Protein AF-A0A7S0YNN3-F1 (afdb_monomer_lite)

pLDDT: mean 79.07, std 18.35, range [36.34, 97.44]

Sequence (259 aa):
SSSRFSVASSWGGGGGGSGWSEAGAAASVFAVELERETCRRRAAAETLRAMEAEEEREKEKDEKTEKKENEEKEEKNNGKERNLKSNNDKNVADEEGEEDIEDLDLSYGTDIDVVQKQLTQQLRSNMSDFIPKLYRLQFDPNTEVQEAMSALWRILVDDPRQALSAHLPSVLADVAKEATASRTWRGRQAAASAISELLIGRRWSEIGSNFEALYVATIRLLDDVKDSVRGAAVGAAKSLRNCALRLVDPYEQRQRDGG

Radius of gyration: 33.76 Å; chains: 1; bounding box: 98×74×89 Å

Secondary structure (DSSP, 8-state):
--------------------SHHHHHHHHHHHHHHHHHHHHHHHHHHHHHHHHHHHHHHHHHHHHHHHHHHHHHHHHHHHHHHHHHHHTT----------------GGGHHHHHHHHHHHHHHHHTHHHHHHHHHHHTT-S-HHHHHHHHHHHHHH-S-HHHHHHHSHHHHHHHHHHHHHH-SSHHHHHHHHHHHHHHTTT--HHHHTTTHHHHHHHHHHHHT-SSHHHHHHHHHHHHHHHHHHHHHH-HHHHHHHTT-

InterPro domains:
  IPR011989 Armadillo-like helical [G3DSA:1.25.10.10] (112-251)
  IPR016024 Armadillo-type fold [SSF48371] (54-243)

Organism: NCBI:txid51329

Structure (mmCIF, N/CA/C/O backbone):
data_AF-A0A7S0YNN3-F1
#
_entry.id   AF-A0A7S0YNN3-F1
#
loop_
_atom_site.group_PDB
_atom_site.id
_atom_site.type_symbol
_atom_site.label_atom_id
_atom_site.label_alt_id
_atom_site.label_comp_id
_atom_site.label_asym_id
_atom_site.label_entity_id
_atom_site.label_seq_id
_atom_site.pdbx_PDB_ins_code
_atom_site.Cartn_x
_atom_site.Cartn_y
_atom_site.Cartn_z
_atom_site.occupancy
_atom_site.B_iso_or_equiv
_atom_site.auth_seq_id
_atom_site.auth_comp_id
_atom_site.auth_asym_id
_atom_site.auth_atom_id
_atom_site.pdbx_PDB_model_num
ATOM 1 N N . SER A 1 1 ? 33.333 42.620 -16.178 1.00 42.25 1 SER A N 1
ATOM 2 C CA . SER A 1 1 ? 34.677 43.217 -16.272 1.00 42.25 1 SER A CA 1
ATOM 3 C C . SER A 1 1 ? 35.565 42.235 -17.014 1.00 42.25 1 SER A C 1
ATOM 5 O O . SER A 1 1 ? 35.850 41.168 -16.486 1.00 42.25 1 SER A O 1
ATOM 7 N N . SER A 1 2 ? 35.843 42.504 -18.290 1.00 42.06 2 SER A N 1
ATOM 8 C CA . SER A 1 2 ? 36.512 41.572 -19.204 1.00 42.06 2 SER A CA 1
ATOM 9 C C . SER A 1 2 ? 38.020 41.562 -18.964 1.00 42.06 2 SER A C 1
ATOM 11 O O . SER A 1 2 ? 38.670 42.584 -19.167 1.00 42.06 2 SER A O 1
ATOM 13 N N . SER A 1 3 ? 38.582 40.414 -18.585 1.00 38.72 3 SER A N 1
ATOM 14 C CA . SER A 1 3 ? 40.032 40.208 -18.572 1.00 38.72 3 SER A CA 1
ATOM 15 C C . SER A 1 3 ? 40.445 39.511 -19.867 1.00 38.72 3 SER A C 1
ATOM 17 O O . SER A 1 3 ? 40.172 38.328 -20.067 1.00 38.72 3 SER A O 1
ATOM 19 N N . ARG A 1 4 ? 41.045 40.277 -20.785 1.00 45.66 4 ARG A N 1
ATOM 20 C CA . ARG A 1 4 ? 41.737 39.756 -21.970 1.00 45.66 4 ARG A CA 1
ATOM 21 C C . ARG A 1 4 ? 43.101 39.243 -21.518 1.00 45.66 4 ARG A C 1
ATOM 23 O O . ARG A 1 4 ? 43.949 40.040 -21.127 1.00 45.66 4 ARG A O 1
ATOM 30 N N . PHE A 1 5 ? 43.317 37.934 -21.592 1.00 36.34 5 PHE A N 1
ATOM 31 C CA . PHE A 1 5 ? 44.641 37.352 -21.402 1.00 36.34 5 PHE A CA 1
ATOM 32 C C . PHE A 1 5 ? 45.441 37.547 -22.696 1.00 36.34 5 PHE A C 1
ATOM 34 O O . PHE A 1 5 ? 45.130 36.960 -23.729 1.00 36.34 5 PHE A O 1
ATOM 41 N N . SER A 1 6 ? 46.420 38.448 -22.649 1.00 47.09 6 SER A N 1
ATOM 42 C CA . SER A 1 6 ? 47.370 38.703 -23.730 1.00 47.09 6 SER A CA 1
ATOM 43 C C . SER A 1 6 ? 48.597 37.829 -23.484 1.00 47.09 6 SER A C 1
ATOM 45 O O . SER A 1 6 ? 49.297 38.032 -22.493 1.00 47.09 6 SER A O 1
ATOM 47 N N . VAL A 1 7 ? 48.848 36.842 -24.346 1.00 42.22 7 VAL A N 1
ATOM 48 C CA . VAL A 1 7 ? 50.108 36.085 -24.348 1.00 42.22 7 VAL A CA 1
ATOM 49 C C . VAL A 1 7 ? 50.900 36.500 -25.575 1.00 42.22 7 VAL A C 1
ATOM 51 O O . VAL A 1 7 ? 50.502 36.272 -26.714 1.00 42.22 7 VAL A O 1
ATOM 54 N N . ALA A 1 8 ? 52.017 37.163 -25.295 1.00 40.34 8 ALA A N 1
ATOM 55 C CA . ALA A 1 8 ? 53.002 37.603 -26.259 1.00 40.34 8 ALA A CA 1
ATOM 56 C C . ALA A 1 8 ? 53.636 36.403 -26.977 1.00 40.34 8 ALA A C 1
ATOM 58 O O . ALA A 1 8 ? 54.160 35.489 -26.342 1.00 40.34 8 ALA A O 1
ATOM 59 N N . SER A 1 9 ? 53.618 36.436 -28.308 1.00 39.69 9 SER A N 1
ATOM 60 C CA . SER A 1 9 ? 54.375 35.524 -29.161 1.00 39.69 9 SER A CA 1
ATOM 61 C C . SER A 1 9 ? 55.729 36.152 -29.474 1.00 39.69 9 SER A C 1
ATOM 63 O O . SER A 1 9 ? 55.841 37.077 -30.273 1.00 39.69 9 SER A O 1
ATOM 65 N N . SER A 1 10 ? 56.766 35.640 -28.833 1.00 48.91 10 SER A N 1
ATOM 66 C CA . SER A 1 10 ? 58.150 35.793 -29.256 1.00 48.91 10 SER A CA 1
ATOM 67 C C . SER A 1 10 ? 58.772 34.432 -29.040 1.00 48.91 10 SER A C 1
ATOM 69 O O . SER A 1 10 ? 58.731 33.955 -27.913 1.00 48.91 10 SER A O 1
ATOM 71 N N . TRP A 1 11 ? 59.273 33.800 -30.100 1.00 39.47 11 TRP A N 1
ATOM 72 C CA . TRP A 1 11 ? 60.505 33.016 -30.070 1.00 39.47 11 TRP A CA 1
ATOM 73 C C . TRP A 1 11 ? 61.025 32.827 -31.492 1.00 39.47 11 TRP A C 1
ATOM 75 O O . TRP A 1 11 ? 60.268 32.680 -32.450 1.00 39.47 11 TRP A O 1
ATOM 85 N N . GLY A 1 12 ? 62.345 32.963 -31.587 1.00 38.09 12 GLY A N 1
ATOM 86 C CA . GLY A 1 12 ? 63.118 33.081 -32.809 1.00 38.09 12 GLY A CA 1
ATOM 87 C C . GLY A 1 12 ? 63.079 31.838 -33.685 1.00 38.09 12 GLY A C 1
ATOM 88 O O . GLY A 1 12 ? 62.898 30.714 -33.221 1.00 38.09 12 GLY A O 1
ATOM 89 N N . GLY A 1 13 ? 63.310 32.074 -34.973 1.00 44.81 13 GLY A N 1
ATOM 90 C CA . GLY A 1 13 ? 63.644 31.024 -35.917 1.00 44.81 13 GLY A CA 1
ATOM 91 C C . GLY A 1 13 ? 64.979 30.357 -35.582 1.00 44.81 13 GLY A C 1
ATOM 92 O O . GLY A 1 13 ? 65.936 30.999 -35.152 1.00 44.81 13 GLY A O 1
ATOM 93 N N . GLY A 1 14 ? 65.029 29.055 -35.834 1.00 38.66 14 GLY A N 1
ATOM 94 C CA . GLY A 1 14 ? 66.219 28.216 -35.795 1.00 38.66 14 GLY A 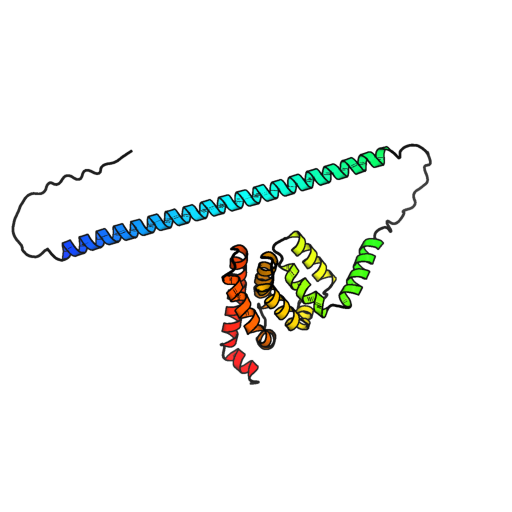CA 1
ATOM 95 C C . GLY A 1 14 ? 65.834 26.850 -36.347 1.00 38.66 14 GLY A C 1
ATOM 96 O O . GLY A 1 14 ? 64.899 26.233 -35.853 1.00 38.66 14 GLY A O 1
ATOM 97 N N . GLY A 1 15 ? 66.458 26.456 -37.455 1.00 43.72 15 GLY A N 1
ATOM 98 C CA . GLY A 1 15 ? 65.996 25.363 -38.304 1.00 43.72 15 GLY A CA 1
ATOM 99 C C . GLY A 1 15 ? 66.349 23.951 -37.836 1.00 43.72 15 GLY A C 1
ATOM 100 O O . GLY A 1 15 ? 67.096 23.748 -36.885 1.00 43.72 15 GLY A O 1
ATOM 101 N N . GLY A 1 16 ? 65.860 22.988 -38.625 1.00 42.16 16 GLY A N 1
ATOM 102 C CA . GLY A 1 16 ? 66.336 21.606 -38.665 1.00 42.16 16 GLY A CA 1
ATOM 103 C C . GLY A 1 16 ? 65.464 20.608 -37.902 1.00 42.16 16 GLY A C 1
ATOM 104 O O . GLY A 1 16 ? 65.321 20.701 -36.691 1.00 42.16 16 GLY A O 1
ATOM 105 N N . GLY A 1 17 ? 64.947 19.601 -38.614 1.00 38.38 17 GLY A N 1
ATOM 106 C CA . GLY A 1 17 ? 64.444 18.366 -38.002 1.00 38.38 17 GLY A CA 1
ATOM 107 C C . GLY A 1 17 ? 62.979 18.053 -38.288 1.00 38.38 17 GLY A C 1
ATOM 108 O O . GLY A 1 17 ? 62.097 18.289 -37.470 1.00 38.38 17 GLY A O 1
ATOM 109 N N . SER A 1 18 ? 62.729 17.442 -39.443 1.00 50.66 18 SER A N 1
ATOM 110 C CA . SER A 1 18 ? 61.530 16.657 -39.732 1.00 50.66 18 SER A CA 1
ATOM 111 C C . SER A 1 18 ? 61.390 15.510 -38.719 1.00 50.66 18 SER A C 1
ATOM 113 O O . SER A 1 18 ? 62.073 14.496 -38.844 1.00 50.66 18 SER A O 1
ATOM 115 N N . GLY A 1 19 ? 60.542 15.677 -37.702 1.00 49.19 19 GLY A N 1
ATOM 116 C CA . GLY A 1 19 ? 60.277 14.618 -36.717 1.00 49.19 19 GLY A CA 1
ATOM 117 C C . GLY A 1 19 ? 59.221 14.917 -35.647 1.00 49.19 19 GLY A C 1
ATOM 118 O O . GLY A 1 19 ? 59.129 14.168 -34.684 1.00 49.19 19 GLY A O 1
ATOM 119 N N . TRP A 1 20 ? 58.444 15.998 -35.771 1.00 47.06 20 TRP A N 1
ATOM 120 C CA . TRP A 1 20 ? 57.444 16.400 -34.773 1.00 47.06 20 TRP A CA 1
ATOM 121 C C . TRP A 1 20 ? 56.194 16.948 -35.471 1.00 47.06 20 TRP A C 1
ATOM 123 O O . TRP A 1 20 ? 56.016 18.158 -35.569 1.00 47.06 20 TRP A O 1
ATOM 133 N N . SER A 1 21 ? 55.328 16.085 -36.003 1.00 56.47 21 SER A N 1
ATOM 134 C CA . SER A 1 21 ? 54.046 16.535 -36.579 1.00 56.47 21 SER A CA 1
ATOM 135 C C . SER A 1 21 ? 52.825 15.721 -36.145 1.00 56.47 21 SER A C 1
ATOM 137 O O . SER A 1 21 ? 51.726 16.263 -36.166 1.00 56.47 21 SER A O 1
ATOM 139 N N . GLU A 1 22 ? 52.981 14.491 -35.647 1.00 52.41 22 GLU A N 1
ATOM 140 C CA . GLU A 1 22 ? 51.837 13.714 -35.132 1.00 52.41 22 GLU A CA 1
ATOM 141 C C . GLU A 1 22 ? 51.563 13.957 -33.640 1.00 52.41 22 GLU A C 1
ATOM 143 O O . GLU A 1 22 ? 50.409 14.116 -33.243 1.00 52.41 22 GLU A O 1
ATOM 148 N N . ALA A 1 23 ? 52.602 14.088 -32.807 1.00 53.34 23 ALA A N 1
ATOM 149 C CA . ALA A 1 23 ? 52.431 14.291 -31.363 1.00 53.34 23 ALA A CA 1
ATOM 150 C C . ALA A 1 23 ? 51.812 15.661 -31.011 1.00 53.34 23 ALA A C 1
ATOM 152 O O . ALA A 1 23 ? 50.991 15.758 -30.099 1.00 53.34 23 ALA A O 1
ATOM 153 N N . GLY A 1 24 ? 52.154 16.718 -31.759 1.00 55.12 24 GLY A N 1
ATOM 154 C CA . GLY A 1 24 ? 51.586 18.060 -31.565 1.00 55.12 24 GLY A CA 1
ATOM 155 C C . GLY A 1 24 ? 50.121 18.169 -32.005 1.00 55.12 24 GLY A C 1
ATOM 156 O O . GLY A 1 24 ? 49.336 18.866 -31.364 1.00 55.12 24 GLY A O 1
ATOM 157 N N . ALA A 1 25 ? 49.733 17.437 -33.054 1.00 55.94 25 ALA A N 1
ATOM 158 C CA . ALA A 1 25 ? 48.349 17.369 -33.519 1.00 55.94 25 ALA A CA 1
ATOM 159 C C . ALA A 1 25 ? 47.466 16.534 -32.574 1.00 55.94 25 ALA A C 1
ATOM 161 O O . ALA A 1 25 ? 46.336 16.916 -32.282 1.00 55.94 25 ALA A O 1
ATOM 162 N N . ALA A 1 26 ? 47.987 15.432 -32.026 1.00 57.19 26 ALA A N 1
ATOM 163 C CA . ALA A 1 26 ? 47.272 14.643 -31.022 1.00 57.19 26 ALA A CA 1
ATOM 164 C C . ALA A 1 26 ? 47.056 15.427 -29.711 1.00 57.19 26 ALA A C 1
ATOM 166 O O . ALA A 1 26 ? 45.974 15.370 -29.124 1.00 57.19 26 ALA A O 1
ATOM 167 N N . ALA A 1 27 ? 48.050 16.212 -29.279 1.00 58.97 27 ALA A N 1
ATOM 168 C CA . ALA A 1 27 ? 47.943 17.056 -28.091 1.00 58.97 27 ALA A CA 1
ATOM 169 C C . ALA A 1 27 ? 46.908 18.188 -28.250 1.00 58.97 27 ALA A C 1
ATOM 171 O O . ALA A 1 27 ? 46.192 18.493 -27.296 1.00 58.97 27 ALA A O 1
ATOM 172 N N . SER A 1 28 ? 46.780 18.782 -29.444 1.00 63.81 28 SER A N 1
ATOM 173 C CA . SER A 1 28 ? 45.785 19.835 -29.698 1.00 63.81 28 SER A CA 1
ATOM 174 C C . SER A 1 28 ? 44.354 19.290 -29.746 1.00 63.81 28 SER A C 1
ATOM 176 O O . SER A 1 28 ? 43.450 19.907 -29.186 1.00 63.81 28 SER A O 1
ATOM 178 N N . VAL A 1 29 ? 44.144 18.102 -30.322 1.00 69.38 29 VAL A N 1
ATOM 179 C CA . VAL A 1 29 ? 42.836 17.422 -30.313 1.00 69.38 29 VAL A CA 1
ATOM 180 C C . VAL A 1 29 ? 42.430 17.028 -28.890 1.00 69.38 29 VAL A C 1
ATOM 182 O O . VAL A 1 29 ? 41.282 17.241 -28.502 1.00 69.38 29 VAL A O 1
ATOM 185 N N . PHE A 1 30 ? 43.367 16.519 -28.083 1.00 70.88 30 PHE A N 1
ATOM 186 C CA . PHE A 1 30 ? 43.092 16.151 -26.693 1.00 70.88 30 PHE A CA 1
ATOM 187 C C . PHE A 1 30 ? 42.771 17.371 -25.817 1.00 70.88 30 PHE A C 1
ATOM 189 O O . PHE A 1 30 ? 41.852 17.313 -25.003 1.00 70.88 30 PHE A O 1
ATOM 196 N N . ALA A 1 31 ? 43.470 18.494 -26.015 1.00 71.12 31 ALA A N 1
ATOM 197 C CA . ALA A 1 31 ? 43.179 19.744 -25.312 1.00 71.12 31 ALA A CA 1
ATOM 198 C C . ALA A 1 31 ? 41.773 20.279 -25.643 1.00 71.12 31 ALA A C 1
ATOM 200 O O . ALA A 1 31 ? 41.020 20.628 -24.735 1.00 71.12 31 ALA A O 1
ATOM 201 N N . VAL A 1 32 ? 41.383 20.261 -26.923 1.00 73.56 32 VAL A N 1
ATOM 202 C CA . VAL A 1 32 ? 40.037 20.670 -27.362 1.00 73.56 32 VAL A CA 1
ATOM 203 C C . VAL A 1 32 ? 38.954 19.743 -26.798 1.00 73.56 32 VAL A C 1
ATOM 205 O O . VAL A 1 32 ? 37.896 20.215 -26.380 1.00 73.56 32 VAL A O 1
ATOM 208 N N . GLU A 1 33 ? 39.194 18.432 -26.741 1.00 79.50 33 GLU A N 1
ATOM 209 C CA . GLU A 1 33 ? 38.226 17.486 -26.173 1.00 79.50 33 GLU A CA 1
ATOM 210 C C . GLU A 1 33 ? 38.099 17.638 -24.646 1.00 79.50 33 GLU A C 1
ATOM 212 O O . GLU A 1 33 ? 36.992 17.578 -24.109 1.00 79.50 33 GLU A O 1
ATOM 217 N N . LEU A 1 34 ? 39.197 17.945 -23.946 1.00 81.38 34 LEU A N 1
ATOM 218 C CA . LEU A 1 34 ? 39.184 18.260 -22.514 1.00 81.38 34 LEU A CA 1
ATOM 219 C C . LEU A 1 34 ? 38.399 19.555 -22.221 1.00 81.38 34 LEU A C 1
ATOM 221 O O . LEU A 1 34 ? 37.628 19.620 -21.259 1.00 81.38 34 LEU A O 1
ATOM 225 N N . GLU A 1 35 ? 38.536 20.584 -23.060 1.00 80.62 35 GLU A N 1
ATOM 226 C CA . GLU A 1 35 ? 37.748 21.821 -22.964 1.00 80.62 35 GLU A CA 1
ATOM 227 C C . GLU A 1 35 ? 36.255 21.579 -23.230 1.00 80.62 35 GLU A C 1
ATOM 229 O O . GLU A 1 35 ? 35.397 22.086 -22.503 1.00 80.62 35 GLU A O 1
ATOM 234 N N . ARG A 1 36 ? 35.918 20.737 -24.213 1.00 80.88 36 ARG A N 1
ATOM 235 C CA . ARG A 1 36 ? 34.527 20.332 -24.484 1.00 80.88 36 ARG A CA 1
ATOM 236 C C . ARG A 1 36 ? 33.919 19.552 -23.325 1.00 80.88 36 ARG A C 1
ATOM 238 O O . ARG A 1 36 ? 32.759 19.773 -22.983 1.00 80.88 36 ARG A O 1
ATOM 245 N N . GLU A 1 37 ? 34.678 18.647 -22.721 1.00 84.62 37 GLU A N 1
ATOM 246 C CA . GLU A 1 37 ? 34.222 17.841 -21.588 1.00 84.62 37 GLU A CA 1
ATOM 247 C C . GLU A 1 37 ? 34.069 18.686 -20.312 1.00 84.62 37 GLU A C 1
ATOM 249 O O . GLU A 1 37 ? 33.096 18.546 -19.572 1.00 84.62 37 GLU A O 1
ATOM 254 N N . THR A 1 38 ? 34.975 19.636 -20.068 1.00 80.12 38 THR A N 1
ATOM 255 C CA . THR A 1 38 ? 34.831 20.585 -18.951 1.00 80.12 38 THR A CA 1
ATOM 256 C C . THR A 1 38 ? 33.669 21.557 -19.160 1.00 80.12 38 THR A C 1
ATOM 258 O O . THR A 1 38 ? 32.976 21.883 -18.196 1.00 80.12 38 THR A O 1
ATOM 261 N N . CYS A 1 39 ? 33.389 21.973 -20.400 1.00 83.56 39 CYS A N 1
ATOM 262 C CA . CYS A 1 39 ? 32.201 22.756 -20.743 1.00 83.56 39 CYS A CA 1
ATOM 263 C C . CYS A 1 39 ? 30.905 21.960 -20.498 1.00 83.56 39 CYS A C 1
ATOM 265 O O . CYS A 1 39 ? 30.003 22.466 -19.832 1.00 83.56 39 CYS A O 1
ATOM 267 N N . ARG A 1 40 ? 30.853 20.683 -20.914 1.00 86.94 40 ARG A N 1
ATOM 268 C CA . ARG A 1 40 ? 29.736 19.764 -20.620 1.00 86.94 40 ARG A CA 1
ATOM 269 C C . ARG A 1 40 ? 29.500 19.594 -19.118 1.00 86.94 40 ARG A C 1
ATOM 271 O O . ARG A 1 40 ? 28.363 19.679 -18.665 1.00 86.94 40 ARG A O 1
ATOM 278 N N . ARG A 1 41 ? 30.566 19.419 -18.329 1.00 85.38 41 ARG A N 1
ATOM 279 C CA . ARG A 1 41 ? 30.469 19.298 -16.862 1.00 85.38 41 ARG A CA 1
ATOM 280 C C . ARG A 1 41 ? 29.995 20.578 -16.184 1.00 85.38 41 ARG A C 1
ATOM 282 O O . ARG A 1 41 ? 29.225 20.496 -15.234 1.00 85.38 41 ARG A O 1
ATOM 289 N N . ARG A 1 42 ? 30.418 21.752 -16.666 1.00 86.00 42 ARG A N 1
ATOM 290 C CA . ARG A 1 42 ? 29.919 23.039 -16.152 1.00 86.00 42 ARG A CA 1
ATOM 291 C C . ARG A 1 42 ? 28.439 23.230 -16.461 1.00 86.00 42 ARG A C 1
ATOM 293 O O . ARG A 1 42 ? 27.696 23.558 -15.546 1.00 86.00 42 ARG A O 1
ATOM 300 N N . ALA A 1 43 ? 28.011 22.939 -17.690 1.00 88.81 43 ALA A N 1
ATOM 301 C CA . ALA A 1 43 ? 26.600 23.002 -18.066 1.00 88.81 43 ALA A CA 1
ATOM 302 C C . ALA A 1 43 ? 25.743 22.046 -17.215 1.00 88.81 43 ALA A C 1
ATOM 304 O O . ALA A 1 43 ? 24.723 22.460 -16.676 1.00 88.81 43 ALA A O 1
ATOM 305 N N . ALA A 1 44 ? 26.197 20.805 -17.006 1.00 88.38 44 ALA A N 1
ATOM 306 C CA . ALA A 1 44 ? 25.506 19.839 -16.148 1.00 88.38 44 ALA A CA 1
ATOM 307 C C . ALA A 1 44 ? 25.437 20.286 -14.672 1.00 88.38 44 ALA A C 1
ATOM 309 O O . ALA A 1 44 ? 24.421 20.098 -14.003 1.00 88.38 44 ALA A O 1
ATOM 310 N N . ALA A 1 45 ? 26.502 20.908 -14.155 1.00 89.25 45 ALA A N 1
ATOM 311 C CA . ALA A 1 45 ? 26.522 21.444 -12.795 1.00 89.25 45 ALA A CA 1
ATOM 312 C C . ALA A 1 45 ? 25.606 22.670 -12.631 1.00 89.25 45 ALA A C 1
ATOM 314 O O . ALA A 1 45 ? 24.989 22.840 -11.582 1.00 89.25 45 ALA A O 1
ATOM 315 N N . GLU A 1 46 ? 25.492 23.518 -13.656 1.00 91.75 46 GLU A N 1
ATOM 316 C CA . GLU A 1 46 ? 24.548 24.641 -13.670 1.00 91.75 46 GLU A CA 1
ATOM 317 C C . GLU A 1 46 ? 23.096 24.159 -13.711 1.00 91.75 46 GLU A C 1
ATOM 319 O O . GLU A 1 46 ? 22.270 24.679 -12.963 1.00 91.75 46 GLU A O 1
ATOM 324 N N . THR A 1 47 ? 22.789 23.122 -14.498 1.00 88.56 47 THR A N 1
ATOM 325 C CA . THR A 1 47 ? 21.442 22.532 -14.520 1.00 88.56 47 THR A CA 1
ATOM 326 C C . THR A 1 47 ? 21.073 21.878 -13.193 1.00 88.56 47 THR A C 1
ATOM 328 O O . THR A 1 47 ? 19.945 22.042 -12.740 1.00 88.56 47 THR A O 1
ATOM 331 N N . LEU A 1 48 ? 22.020 21.200 -12.532 1.00 90.31 48 LEU A N 1
ATOM 332 C CA . LEU A 1 48 ? 21.783 20.593 -11.219 1.00 90.31 48 LEU A CA 1
ATOM 333 C C . LEU A 1 48 ? 21.447 21.665 -10.172 1.00 90.31 48 LEU A C 1
ATOM 335 O O . LEU A 1 48 ? 20.445 21.550 -9.477 1.00 90.31 48 LEU A O 1
ATOM 339 N N . ARG A 1 49 ? 22.221 22.758 -10.131 1.00 92.06 49 ARG A N 1
ATOM 340 C CA . ARG A 1 49 ? 21.954 23.892 -9.229 1.00 92.06 49 ARG A CA 1
ATOM 341 C C . ARG A 1 49 ? 20.615 24.570 -9.509 1.00 92.06 49 ARG A C 1
ATOM 343 O O . ARG A 1 49 ? 19.974 25.047 -8.581 1.00 92.06 49 ARG A O 1
ATOM 350 N N . ALA A 1 50 ? 20.201 24.646 -10.775 1.00 90.75 50 ALA A N 1
ATOM 351 C CA . ALA A 1 50 ? 18.900 25.200 -11.138 1.00 90.75 50 ALA A CA 1
ATOM 352 C C . ALA A 1 50 ? 17.744 24.311 -10.649 1.00 90.75 50 ALA A C 1
ATOM 354 O O . ALA A 1 50 ? 16.765 24.843 -10.134 1.00 90.75 50 ALA A O 1
ATOM 355 N N . MET A 1 51 ? 17.884 22.984 -10.754 1.00 90.62 51 MET A N 1
ATOM 356 C CA . MET A 1 51 ? 16.906 22.028 -10.223 1.00 90.62 51 MET A CA 1
ATOM 357 C C . MET A 1 51 ? 16.828 22.074 -8.693 1.00 90.62 51 MET A C 1
ATOM 359 O O . MET A 1 51 ? 15.733 22.149 -8.147 1.00 90.62 51 MET A O 1
ATOM 363 N N . GLU A 1 52 ? 17.972 22.096 -8.002 1.00 93.12 52 GLU A N 1
ATOM 364 C CA . GLU A 1 52 ? 18.026 22.210 -6.535 1.00 93.12 52 GLU A CA 1
ATOM 365 C C . GLU A 1 52 ? 17.368 23.515 -6.047 1.00 93.12 52 GLU A C 1
ATOM 367 O O . GLU A 1 52 ? 16.592 23.508 -5.093 1.00 93.12 52 GLU A O 1
ATOM 372 N N . ALA A 1 53 ? 17.596 24.635 -6.745 1.00 91.88 53 ALA A N 1
ATOM 373 C CA . ALA A 1 53 ? 16.965 25.915 -6.420 1.00 91.88 53 ALA A CA 1
ATOM 374 C C . ALA A 1 53 ? 15.448 25.939 -6.696 1.00 91.88 53 ALA A C 1
ATOM 376 O O . ALA A 1 53 ? 14.715 26.694 -6.054 1.00 91.88 53 ALA A O 1
ATOM 377 N N . GLU A 1 54 ? 14.961 25.165 -7.669 1.00 90.88 54 GLU A N 1
ATOM 378 C CA . GLU A 1 54 ? 13.525 25.016 -7.924 1.00 90.88 54 GLU A CA 1
ATOM 379 C C . GLU A 1 54 ? 12.860 24.151 -6.846 1.00 90.88 54 GLU A C 1
ATOM 381 O O . GLU A 1 54 ? 11.812 24.538 -6.328 1.00 90.88 54 GLU A O 1
ATOM 386 N N . GLU A 1 55 ? 13.520 23.072 -6.418 1.00 92.56 55 GLU A N 1
ATOM 387 C CA . GLU A 1 55 ? 13.072 22.218 -5.313 1.00 92.56 55 GLU A CA 1
ATOM 388 C C . GLU A 1 55 ? 12.962 23.000 -3.989 1.00 92.56 55 GLU A C 1
ATOM 390 O O . GLU A 1 55 ? 11.975 22.868 -3.264 1.00 92.56 55 GLU A O 1
ATOM 395 N N . GLU A 1 56 ? 13.932 23.867 -3.677 1.00 91.56 56 GLU A N 1
ATOM 396 C CA . GLU A 1 56 ? 13.861 24.746 -2.498 1.00 91.56 56 GLU A CA 1
ATOM 397 C C . GLU A 1 56 ? 12.685 25.733 -2.569 1.00 91.56 56 GLU A C 1
ATOM 399 O O . GLU A 1 56 ? 12.014 25.981 -1.565 1.00 91.56 56 GLU A O 1
ATOM 404 N N . ARG A 1 57 ? 12.379 26.266 -3.760 1.00 89.19 57 ARG A N 1
ATOM 405 C CA . ARG A 1 57 ? 11.230 27.165 -3.960 1.00 89.19 57 ARG A CA 1
ATOM 406 C C . ARG A 1 57 ? 9.894 26.446 -3.842 1.00 89.19 57 ARG A C 1
ATOM 408 O O . ARG A 1 57 ? 8.922 27.074 -3.423 1.00 89.19 57 ARG A O 1
ATOM 415 N N . GLU A 1 58 ? 9.813 25.182 -4.244 1.00 88.50 58 GLU A N 1
ATOM 416 C CA . GLU A 1 58 ? 8.613 24.369 -4.027 1.00 88.50 58 GLU A CA 1
ATOM 417 C C . GLU A 1 58 ? 8.401 24.103 -2.537 1.00 88.50 58 GLU A C 1
ATOM 419 O O . GLU A 1 58 ? 7.319 24.394 -2.034 1.00 88.50 58 GLU A O 1
ATOM 424 N N . LYS A 1 59 ? 9.454 23.723 -1.800 1.00 88.94 59 LYS A N 1
ATOM 425 C CA . LYS A 1 59 ? 9.387 23.556 -0.336 1.00 88.94 59 LYS A CA 1
ATOM 426 C C . LYS A 1 59 ? 8.922 24.829 0.377 1.00 88.94 59 LYS A C 1
ATOM 428 O O . LYS A 1 59 ? 8.073 24.762 1.259 1.00 88.94 59 LYS A O 1
ATOM 433 N N . GLU A 1 60 ? 9.420 25.999 -0.030 1.00 90.19 60 GLU A N 1
ATOM 434 C CA . GLU A 1 60 ? 9.000 27.278 0.561 1.00 90.19 60 GLU A CA 1
ATOM 435 C C . GLU A 1 60 ? 7.530 27.620 0.243 1.00 90.19 60 GLU A C 1
ATOM 437 O O . GLU A 1 60 ? 6.833 28.236 1.056 1.00 90.19 60 GLU A O 1
ATOM 442 N N . LYS A 1 61 ? 7.031 27.238 -0.941 1.00 87.12 61 LYS A N 1
ATOM 443 C CA . LYS A 1 61 ? 5.611 27.399 -1.292 1.00 87.12 61 LYS A CA 1
ATOM 444 C C . LYS A 1 61 ? 4.732 26.464 -0.475 1.00 87.12 61 LYS A C 1
ATOM 446 O O . LYS A 1 61 ? 3.694 26.919 0.004 1.00 87.12 61 LYS A O 1
ATOM 451 N N . ASP A 1 62 ? 5.141 25.214 -0.300 1.00 84.00 62 ASP A N 1
ATOM 452 C CA . ASP A 1 62 ? 4.408 24.231 0.496 1.00 84.00 62 ASP A CA 1
ATOM 453 C C . ASP A 1 62 ? 4.330 24.684 1.963 1.00 84.00 62 ASP A C 1
ATOM 455 O O . ASP A 1 62 ? 3.230 24.799 2.501 1.00 84.00 62 ASP A O 1
ATOM 459 N N . GLU A 1 63 ? 5.445 25.127 2.561 1.00 89.81 63 GLU A N 1
ATOM 460 C CA . GLU A 1 63 ? 5.471 25.645 3.941 1.00 89.81 63 GLU A CA 1
ATOM 461 C C . GLU A 1 63 ? 4.592 26.901 4.116 1.00 89.81 63 GLU A C 1
ATOM 463 O O . GLU A 1 63 ? 3.896 27.066 5.122 1.00 89.81 63 GLU A O 1
ATOM 468 N N . LYS A 1 64 ? 4.575 27.809 3.128 1.00 85.06 64 LYS A N 1
ATOM 469 C CA . LYS A 1 64 ? 3.674 28.979 3.144 1.00 85.06 64 LYS A CA 1
ATOM 470 C C . LYS A 1 64 ? 2.205 28.591 2.995 1.00 85.06 64 LYS A C 1
ATOM 472 O O . LYS A 1 64 ? 1.345 29.296 3.523 1.00 85.06 64 LYS A O 1
ATOM 477 N N . THR A 1 65 ? 1.916 27.525 2.255 1.00 82.25 65 THR A N 1
ATOM 478 C CA . THR A 1 65 ? 0.548 27.035 2.055 1.00 82.25 65 THR A CA 1
ATOM 479 C C . THR A 1 65 ? 0.040 26.382 3.338 1.00 82.25 65 THR A C 1
ATOM 481 O O . THR A 1 65 ? -1.033 26.750 3.805 1.00 82.25 65 THR A O 1
ATOM 484 N N . GLU A 1 66 ? 0.858 25.550 3.988 1.00 84.62 66 GLU A N 1
ATOM 485 C CA . GLU A 1 66 ? 0.550 24.957 5.296 1.00 84.62 66 GLU A CA 1
ATOM 486 C C . GLU A 1 66 ? 0.345 26.018 6.388 1.00 84.62 66 GLU A C 1
ATOM 488 O O . GLU A 1 66 ? -0.612 25.937 7.158 1.00 84.62 66 GLU A O 1
ATOM 493 N N . LYS A 1 67 ? 1.189 27.063 6.438 1.00 83.00 67 LYS A N 1
ATOM 494 C CA . LYS A 1 67 ? 0.999 28.176 7.388 1.00 83.00 67 LYS A CA 1
ATOM 495 C C . LYS A 1 67 ? -0.331 28.895 7.177 1.00 83.00 67 LYS A C 1
ATOM 497 O O . LYS A 1 67 ? -1.034 29.139 8.151 1.00 83.00 67 LYS A O 1
ATOM 502 N N . LYS A 1 68 ? -0.712 29.174 5.926 1.00 82.19 68 LYS A N 1
ATOM 503 C CA . LYS A 1 68 ? -2.011 29.792 5.615 1.00 82.19 68 LYS A CA 1
ATOM 504 C C . LYS A 1 68 ? -3.191 28.903 5.994 1.00 82.19 68 LYS A C 1
ATOM 506 O O . LYS A 1 68 ? -4.176 29.409 6.520 1.00 82.19 68 LYS A O 1
ATOM 511 N N . GLU A 1 69 ? -3.105 27.599 5.740 1.00 80.69 69 GLU A N 1
ATOM 512 C CA . GLU A 1 69 ? -4.162 26.657 6.122 1.00 80.69 69 GLU A CA 1
ATOM 513 C C . GLU A 1 69 ? -4.321 26.570 7.647 1.00 80.69 69 GLU A C 1
ATOM 515 O O . GLU A 1 69 ? -5.448 26.516 8.145 1.00 80.69 69 GLU A O 1
ATOM 520 N N . ASN A 1 70 ? -3.217 26.616 8.397 1.00 79.88 70 ASN A N 1
ATOM 521 C CA . ASN A 1 70 ? -3.244 26.636 9.859 1.00 79.88 70 ASN A CA 1
ATOM 522 C C . ASN A 1 70 ? -3.785 27.960 10.421 1.00 79.88 70 ASN A C 1
ATOM 524 O O . ASN A 1 70 ? -4.629 27.923 11.314 1.00 79.88 70 ASN A O 1
ATOM 528 N N . GLU A 1 71 ? -3.387 29.108 9.864 1.00 80.81 71 GLU A N 1
ATOM 529 C CA . GLU A 1 71 ? -3.946 30.421 10.229 1.00 80.81 71 GLU A CA 1
ATOM 530 C C . GLU A 1 71 ? -5.465 30.473 9.969 1.00 80.81 71 GLU A C 1
ATOM 532 O O . GLU A 1 71 ? -6.237 30.900 10.829 1.00 80.81 71 GLU A O 1
ATOM 537 N N . GLU A 1 72 ? -5.934 29.950 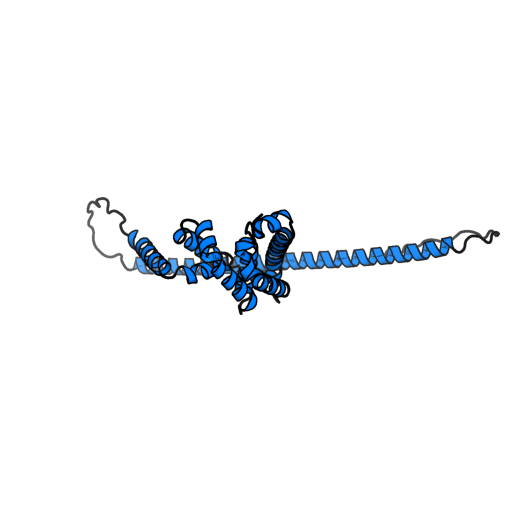8.830 1.00 79.06 72 GLU A N 1
ATOM 538 C CA . GLU A 1 72 ? -7.367 29.900 8.509 1.00 79.06 72 GLU A CA 1
ATOM 539 C C . GLU A 1 72 ? -8.142 28.947 9.446 1.00 79.06 72 GLU A C 1
ATOM 541 O O . GLU A 1 72 ? -9.299 29.207 9.804 1.00 79.06 72 GLU A O 1
ATOM 546 N N . LYS A 1 73 ? -7.518 27.840 9.879 1.00 77.00 73 LYS A N 1
ATOM 547 C CA . LYS A 1 73 ? -8.071 26.923 10.891 1.00 77.00 73 LYS A CA 1
ATOM 548 C C . LYS A 1 73 ? -8.163 27.598 12.271 1.00 77.00 73 LYS A C 1
ATOM 550 O O . LYS A 1 73 ? -9.198 27.458 12.930 1.00 77.00 73 LYS A O 1
ATOM 555 N N . GLU A 1 74 ? -7.150 28.359 12.689 1.00 76.69 74 GLU A N 1
ATOM 556 C CA . GLU A 1 74 ? -7.159 29.119 13.950 1.00 76.69 74 GLU A CA 1
ATOM 557 C C . GLU A 1 74 ? -8.225 30.223 13.959 1.00 76.69 74 GLU A C 1
ATOM 559 O O . GLU A 1 74 ? -8.978 30.347 14.930 1.00 76.69 74 GLU A O 1
ATOM 564 N N . GLU A 1 75 ? -8.378 30.979 12.867 1.00 74.50 75 GLU A N 1
ATOM 565 C CA . GLU A 1 75 ? -9.426 32.002 12.754 1.00 74.50 75 GLU A CA 1
ATOM 566 C C . GLU A 1 75 ? -10.836 31.401 12.853 1.00 74.50 75 GLU A C 1
ATOM 568 O O . GLU A 1 75 ? -11.716 31.952 13.529 1.00 74.50 75 GLU A O 1
ATOM 573 N N . LYS A 1 76 ? -11.054 30.233 12.235 1.00 72.50 76 LYS A N 1
ATOM 574 C CA . LYS A 1 76 ? -12.320 29.489 12.322 1.00 72.50 76 LYS A CA 1
ATOM 575 C C . LYS A 1 76 ? -12.594 28.974 13.737 1.00 72.50 76 LYS A C 1
ATOM 577 O O . LYS A 1 76 ? -13.750 29.012 14.169 1.00 72.50 76 LYS A O 1
ATOM 582 N N . ASN A 1 77 ? -11.571 28.535 14.473 1.00 71.38 77 ASN A N 1
ATOM 583 C CA . ASN A 1 77 ? -11.717 28.116 15.871 1.00 71.38 77 ASN A CA 1
ATOM 584 C C . ASN A 1 77 ? -12.022 29.301 16.798 1.00 71.38 77 ASN A C 1
ATOM 586 O O . ASN A 1 77 ? -13.007 29.256 17.535 1.00 71.38 77 ASN A O 1
ATOM 590 N N . ASN A 1 78 ? -11.294 30.412 16.669 1.00 69.88 78 ASN A N 1
ATOM 591 C CA . ASN A 1 78 ? -11.562 31.639 17.429 1.00 69.88 78 ASN A CA 1
ATOM 592 C C . ASN A 1 78 ? -12.933 32.258 17.098 1.00 69.88 78 ASN A C 1
ATOM 594 O O . ASN A 1 78 ? -13.553 32.926 17.931 1.00 69.88 78 ASN A O 1
ATOM 598 N N . GLY A 1 79 ? -13.443 32.065 15.878 1.00 66.56 79 GLY A N 1
ATOM 599 C CA . GLY A 1 79 ? -14.815 32.423 15.506 1.00 66.56 79 GLY A CA 1
ATOM 600 C C . GLY A 1 79 ? -15.872 31.581 16.231 1.00 66.56 79 GLY A C 1
ATOM 601 O O . GLY A 1 79 ? -16.875 32.124 16.697 1.00 66.56 79 GLY A O 1
ATOM 602 N N . LYS A 1 80 ? -15.634 30.272 16.382 1.00 61.62 80 LYS A N 1
ATOM 603 C CA . LYS A 1 80 ? -16.524 29.361 17.119 1.00 61.62 80 LYS A CA 1
ATOM 604 C C . LYS A 1 80 ? -16.510 29.632 18.624 1.00 61.62 80 LYS A C 1
ATOM 606 O O . LYS A 1 80 ? -17.583 29.717 19.212 1.00 61.62 80 LYS A O 1
ATOM 611 N N . GLU A 1 81 ? -15.344 29.848 19.235 1.00 59.25 81 GLU A N 1
ATOM 612 C CA . GLU A 1 81 ? -15.237 30.151 20.673 1.00 59.25 81 GLU A CA 1
ATOM 613 C C . GLU A 1 81 ? -15.933 31.464 21.060 1.00 59.25 81 GLU A C 1
ATOM 615 O O . GLU A 1 81 ? -16.625 31.532 22.079 1.00 59.25 81 GLU A O 1
ATOM 620 N N . ARG A 1 82 ? -15.829 32.501 20.216 1.00 57.12 82 ARG A N 1
ATOM 621 C CA . ARG A 1 82 ? -16.567 33.762 20.410 1.00 57.12 82 ARG A CA 1
ATOM 622 C C . ARG A 1 82 ? -18.083 33.574 20.317 1.00 57.12 82 ARG A C 1
ATOM 624 O O . ARG A 1 82 ? -18.821 34.218 21.059 1.00 57.12 82 ARG A O 1
ATOM 631 N N . ASN A 1 83 ? -18.546 32.674 19.449 1.00 55.94 83 ASN A N 1
ATOM 632 C CA . ASN A 1 83 ? -19.966 32.350 19.312 1.00 55.94 83 ASN A CA 1
ATOM 633 C C . ASN A 1 83 ? -20.489 31.514 20.502 1.00 55.94 83 ASN A C 1
ATOM 635 O O . ASN A 1 83 ? -21.627 31.699 20.923 1.00 55.94 83 ASN A O 1
ATOM 639 N N . LEU A 1 84 ? -19.654 30.651 21.101 1.00 56.66 84 LEU A N 1
ATOM 640 C CA . LEU A 1 84 ? -19.992 29.944 22.346 1.00 56.66 84 LEU A CA 1
ATOM 641 C C . LEU A 1 84 ? -20.098 30.899 23.547 1.00 56.66 84 LEU A C 1
ATOM 643 O O . LEU A 1 84 ? -21.066 30.812 24.299 1.00 56.66 84 LEU A O 1
ATOM 647 N N . LYS A 1 85 ? -19.162 31.845 23.709 1.00 57.69 85 LYS A N 1
ATOM 648 C CA . LYS A 1 85 ? -19.211 32.839 24.802 1.00 57.69 85 LYS A CA 1
ATOM 649 C C . LYS A 1 85 ? -20.455 33.728 24.734 1.00 57.69 85 LYS A C 1
ATOM 651 O O . LYS A 1 85 ? -21.133 33.909 25.737 1.00 57.69 85 LYS A O 1
ATOM 656 N N . SER A 1 86 ? -20.824 34.187 23.536 1.00 54.44 86 SER A N 1
ATOM 657 C CA . SER A 1 86 ? -22.006 35.043 23.351 1.00 54.44 86 SER A CA 1
ATOM 658 C C . SER A 1 86 ? -23.347 34.325 23.598 1.00 54.44 86 SER A C 1
ATOM 660 O O . SER A 1 86 ? -24.355 34.987 23.851 1.00 54.44 86 SER A O 1
ATOM 662 N N . ASN A 1 87 ? -23.371 32.986 23.557 1.00 53.53 87 ASN A N 1
ATOM 663 C CA . ASN A 1 87 ? -24.544 32.187 23.923 1.00 53.53 87 ASN A CA 1
ATOM 664 C C . ASN A 1 87 ? -24.627 31.898 25.432 1.00 53.53 87 ASN A C 1
ATOM 666 O O . ASN A 1 87 ? -25.735 31.752 25.940 1.00 53.53 87 ASN A O 1
ATOM 670 N N . ASN A 1 88 ? -23.499 31.878 26.151 1.00 51.19 88 ASN A N 1
ATOM 671 C CA . ASN A 1 88 ? -23.484 31.699 27.607 1.00 51.19 88 ASN A CA 1
ATOM 672 C C . ASN A 1 88 ? -23.826 32.983 28.381 1.00 51.19 88 ASN A C 1
ATOM 674 O O . ASN A 1 88 ? -24.471 32.903 29.421 1.00 51.19 88 ASN A O 1
ATOM 678 N N . ASP A 1 89 ? -23.495 34.164 27.851 1.00 50.91 89 ASP A N 1
ATOM 679 C CA . ASP A 1 89 ? -23.802 35.450 28.506 1.00 50.91 89 ASP A CA 1
ATOM 680 C C . ASP A 1 89 ? -25.309 35.801 28.523 1.00 50.91 89 ASP A C 1
ATOM 682 O O . ASP A 1 89 ? -25.710 36.810 29.098 1.00 50.91 89 ASP A O 1
ATOM 686 N N . LYS A 1 90 ? -26.168 34.980 27.899 1.00 51.31 90 LYS A N 1
ATOM 687 C CA . LYS A 1 90 ? -27.632 35.158 27.896 1.00 51.31 90 LYS A CA 1
ATOM 688 C C . LYS A 1 90 ? -28.373 34.325 28.951 1.00 51.31 90 LYS A C 1
ATOM 690 O O . LYS A 1 90 ? -29.579 34.501 29.078 1.00 51.31 90 LYS A O 1
ATOM 695 N N . ASN A 1 91 ? -27.674 33.482 29.715 1.00 46.81 91 ASN A N 1
ATOM 696 C CA . ASN A 1 91 ? -28.257 32.615 30.749 1.00 46.81 91 ASN A CA 1
ATOM 697 C C . ASN A 1 91 ? -27.678 32.910 32.145 1.00 46.81 91 ASN A C 1
ATOM 699 O O . ASN A 1 91 ? -27.250 32.000 32.847 1.00 46.81 91 ASN A O 1
ATOM 703 N N . VAL A 1 92 ? -27.642 34.181 32.551 1.00 48.50 92 VAL A N 1
ATOM 704 C CA . VAL A 1 92 ? -27.340 34.556 33.942 1.00 48.50 92 VAL A CA 1
ATOM 705 C C . VAL A 1 92 ? -28.396 35.542 34.423 1.00 48.50 92 VAL A C 1
ATOM 707 O O . VAL A 1 92 ? -28.202 36.755 34.424 1.00 48.50 92 VAL A O 1
ATOM 710 N N . ALA A 1 93 ? -29.547 34.996 34.790 1.00 47.69 93 ALA A N 1
ATOM 711 C CA . ALA A 1 93 ? -30.440 35.601 35.757 1.00 47.69 93 ALA A CA 1
ATOM 712 C C . ALA A 1 93 ? -31.117 34.460 36.521 1.00 47.69 93 ALA A C 1
ATOM 714 O O . ALA A 1 93 ? -31.684 33.561 35.906 1.00 47.69 93 ALA A O 1
ATOM 715 N N . ASP A 1 94 ? -31.020 34.573 37.841 1.00 43.03 94 ASP A N 1
ATOM 716 C CA . ASP A 1 94 ? -31.813 33.913 38.873 1.00 43.03 94 ASP A CA 1
ATOM 717 C C . ASP A 1 94 ? -31.226 32.663 39.566 1.00 43.03 94 ASP A C 1
ATOM 719 O O . ASP A 1 94 ? -30.906 31.644 38.961 1.00 43.03 94 ASP A O 1
ATOM 723 N N . GLU A 1 95 ? -31.197 32.823 40.895 1.00 46.66 95 GLU A N 1
ATOM 724 C CA . GLU A 1 95 ? -31.268 31.846 41.990 1.00 46.66 95 GLU A CA 1
ATOM 725 C C . GLU A 1 95 ? -29.980 31.519 42.773 1.00 46.66 95 GLU A C 1
ATOM 727 O O . GLU A 1 95 ? -29.107 30.751 42.376 1.00 46.66 95 GLU A O 1
ATOM 732 N N . GLU A 1 96 ? -29.920 32.157 43.950 1.00 47.03 96 GLU A N 1
ATOM 733 C CA . GLU A 1 96 ? -29.115 31.814 45.118 1.00 47.03 96 GLU A CA 1
ATOM 734 C C . GLU A 1 96 ? -29.535 30.442 45.673 1.00 47.03 96 GLU A C 1
ATOM 736 O O . GLU A 1 96 ? -30.724 30.174 45.842 1.00 47.03 96 GLU A O 1
ATOM 741 N N . GLY A 1 97 ? -28.562 29.602 46.022 1.00 39.69 97 GLY A N 1
ATOM 742 C CA . GLY A 1 97 ? -28.802 28.312 46.665 1.00 39.69 97 GLY A CA 1
ATOM 743 C C . GLY A 1 97 ? -27.519 27.498 46.738 1.00 39.69 97 GLY A C 1
ATOM 744 O O . GLY A 1 97 ? -27.153 26.810 45.792 1.00 39.69 97 GLY A O 1
ATOM 745 N N . GLU A 1 98 ? -26.805 27.627 47.850 1.00 55.69 98 GLU A N 1
ATOM 746 C CA . GLU A 1 98 ? -25.636 26.814 48.171 1.00 55.69 98 GLU A CA 1
ATOM 747 C C . GLU A 1 98 ? -26.137 25.461 48.699 1.00 55.69 98 GLU A C 1
ATOM 749 O O . GLU A 1 98 ? -26.556 25.352 49.850 1.00 55.69 98 GLU A O 1
ATOM 754 N N . GLU A 1 99 ? -26.169 24.454 47.823 1.00 41.34 99 GLU A N 1
ATOM 755 C CA . GLU A 1 99 ? -26.380 23.051 48.189 1.00 41.34 99 GLU A CA 1
ATOM 756 C C . GLU A 1 99 ? -25.082 22.269 47.969 1.00 41.34 99 GLU A C 1
ATOM 758 O O . GLU A 1 99 ? -24.430 22.384 46.927 1.00 41.34 99 GLU A O 1
ATOM 763 N N . ASP A 1 100 ? -24.709 21.490 48.985 1.00 40.72 100 ASP A N 1
ATOM 764 C CA . ASP A 1 100 ? -23.546 20.610 49.008 1.00 40.72 100 ASP A CA 1
ATOM 765 C C . ASP A 1 100 ? -23.578 19.643 47.812 1.00 40.72 100 ASP A C 1
ATOM 767 O O . ASP A 1 100 ? -24.369 18.698 47.767 1.00 40.72 100 ASP A O 1
ATOM 771 N N . ILE A 1 101 ? -22.703 19.868 46.830 1.00 44.06 101 ILE A N 1
ATOM 772 C CA . ILE A 1 101 ? -22.513 18.946 45.709 1.00 44.06 101 ILE A CA 1
ATOM 773 C C . ILE A 1 101 ? -21.685 17.766 46.224 1.00 44.06 101 ILE A C 1
ATOM 775 O O . ILE A 1 101 ? -20.454 17.811 46.242 1.00 44.06 101 ILE A O 1
ATOM 779 N N . GLU A 1 102 ? -22.371 16.709 46.658 1.00 48.88 102 GLU A N 1
ATOM 780 C CA . GLU A 1 102 ? -21.794 15.367 46.711 1.00 48.88 102 GLU A CA 1
ATOM 781 C C . GLU A 1 102 ? -21.214 15.023 45.332 1.00 48.88 102 GLU A C 1
ATOM 783 O O . GLU A 1 102 ? -21.844 15.290 44.308 1.00 48.88 102 GLU A O 1
ATOM 788 N N . ASP A 1 103 ? -20.007 14.451 45.327 1.00 48.06 103 ASP A N 1
ATOM 789 C CA . ASP A 1 103 ? -19.238 14.001 44.165 1.00 48.06 103 ASP A CA 1
ATOM 790 C C . ASP A 1 103 ? -20.121 13.363 43.070 1.00 48.06 103 ASP A C 1
ATOM 792 O O . ASP A 1 103 ? -20.376 12.155 43.058 1.00 48.06 103 ASP A O 1
ATOM 796 N N . LEU A 1 104 ? -20.588 14.181 42.120 1.00 46.00 104 LEU A N 1
ATOM 797 C CA . LEU A 1 104 ? -21.336 13.711 40.962 1.00 46.00 104 LEU A CA 1
ATOM 798 C C . LEU A 1 104 ? -20.325 13.168 39.951 1.00 46.00 104 LEU A C 1
ATOM 800 O O . LEU A 1 104 ? -19.722 13.909 39.172 1.00 46.00 104 LEU A O 1
ATOM 804 N N . ASP A 1 105 ? -20.120 11.856 40.017 1.00 47.34 105 ASP A N 1
ATOM 805 C CA . ASP A 1 105 ? -19.339 11.075 39.066 1.00 47.34 105 ASP A CA 1
ATOM 806 C C . ASP A 1 105 ? -19.656 11.506 37.620 1.00 47.34 105 ASP A C 1
ATOM 808 O O . ASP A 1 105 ? -20.811 11.526 37.179 1.00 47.34 105 ASP A O 1
ATOM 812 N N . LEU A 1 106 ? -18.608 11.894 36.890 1.00 50.81 106 LEU A N 1
ATOM 813 C CA . LEU A 1 106 ? -18.616 12.352 35.500 1.00 50.81 106 LEU A CA 1
ATOM 814 C C . LEU A 1 106 ? -18.989 11.188 34.556 1.00 50.81 106 LEU A C 1
ATOM 816 O O . LEU A 1 106 ? -18.187 10.697 33.767 1.00 50.81 106 LEU A O 1
ATOM 820 N N . SER A 1 107 ? -20.255 10.774 34.594 1.00 53.62 107 SER A N 1
ATOM 821 C CA . SER A 1 107 ? -20.867 9.694 33.804 1.00 53.62 107 SER A CA 1
ATOM 822 C C . SER A 1 107 ? -21.077 10.025 32.309 1.00 53.62 107 SER A C 1
ATOM 824 O O . SER A 1 107 ? -21.638 9.213 31.566 1.00 53.62 107 SER A O 1
ATOM 826 N N . TYR A 1 108 ? -20.617 11.179 31.818 1.00 53.56 108 TYR A N 1
ATOM 827 C CA . TYR A 1 108 ? -20.707 11.561 30.396 1.00 53.56 108 TYR A CA 1
ATOM 828 C C . TYR A 1 108 ? -19.625 10.911 29.509 1.00 53.56 108 TYR A C 1
ATOM 830 O O . TYR A 1 108 ? -19.489 11.246 28.335 1.00 53.56 108 TYR A O 1
ATOM 838 N N . GLY A 1 109 ? -18.856 9.959 30.048 1.00 53.91 109 GLY A N 1
ATOM 839 C CA . GLY A 1 109 ? -17.869 9.171 29.300 1.00 53.91 109 GLY A CA 1
ATOM 840 C C . GLY A 1 109 ? -18.447 7.999 28.495 1.00 53.91 109 GLY A C 1
ATOM 841 O O . GLY A 1 109 ? -17.693 7.276 27.857 1.00 53.91 109 GLY A O 1
ATOM 842 N N . THR A 1 110 ? -19.762 7.772 28.509 1.00 59.72 110 THR A N 1
ATOM 843 C CA . THR A 1 110 ? -20.355 6.538 27.963 1.00 59.72 110 THR A CA 1
ATOM 844 C C . THR A 1 110 ? -20.758 6.624 26.490 1.00 59.72 110 THR A C 1
ATOM 846 O O . THR A 1 110 ? -20.781 5.597 25.819 1.00 59.72 110 THR A O 1
ATOM 849 N N . ASP A 1 111 ? -20.998 7.811 25.928 1.00 67.00 111 ASP A N 1
ATOM 850 C CA . ASP A 1 111 ? -21.562 7.912 24.573 1.00 67.00 111 ASP A CA 1
ATOM 851 C C . ASP A 1 111 ? -20.544 7.632 23.462 1.00 67.00 111 ASP A C 1
ATOM 853 O O . ASP A 1 111 ? -20.840 6.902 22.514 1.00 67.00 111 ASP A O 1
ATOM 857 N N . ILE A 1 112 ? -19.324 8.167 23.572 1.00 73.00 112 ILE A N 1
ATOM 858 C CA . ILE A 1 112 ? -18.279 7.951 22.556 1.00 73.00 112 ILE A CA 1
ATOM 859 C C . ILE A 1 112 ? -17.876 6.476 22.534 1.00 73.00 112 ILE A C 1
ATOM 861 O O . ILE A 1 112 ? -17.812 5.872 21.462 1.00 73.00 112 ILE A O 1
ATOM 865 N N . ASP A 1 113 ? -17.683 5.878 23.707 1.00 73.06 113 ASP A N 1
ATOM 866 C CA . ASP A 1 113 ? -17.293 4.476 23.841 1.00 73.06 113 ASP A CA 1
ATOM 867 C C . ASP A 1 113 ? -18.404 3.533 23.362 1.00 73.06 113 ASP A C 1
ATOM 869 O O . ASP A 1 113 ? -18.132 2.542 22.679 1.00 73.06 113 ASP A O 1
ATOM 873 N N . VAL A 1 114 ? -19.673 3.858 23.638 1.00 81.81 114 VAL A N 1
ATOM 874 C CA . VAL A 1 114 ? -20.826 3.100 23.129 1.00 81.81 114 VAL A CA 1
ATOM 875 C C . VAL A 1 114 ? -20.923 3.206 21.608 1.00 81.81 114 VAL A C 1
ATOM 877 O O . VAL A 1 114 ? -21.095 2.183 20.942 1.00 81.81 114 VAL A O 1
ATOM 880 N N . VAL A 1 115 ? -20.750 4.398 21.030 1.00 79.06 115 VAL A N 1
ATOM 881 C CA . VAL A 1 115 ? -20.759 4.593 19.571 1.00 79.06 115 VAL A CA 1
ATOM 882 C C . VAL A 1 115 ? -19.601 3.844 18.911 1.00 79.06 115 VAL A C 1
ATOM 884 O O . VAL A 1 115 ? -19.807 3.160 17.906 1.00 79.06 115 VAL A O 1
ATOM 887 N N . GLN A 1 116 ? -18.399 3.900 19.486 1.00 78.31 116 GLN A N 1
ATOM 888 C CA . GLN A 1 116 ? -17.248 3.140 18.999 1.00 78.31 116 GLN A CA 1
ATOM 889 C C . GLN A 1 116 ? -17.497 1.632 19.077 1.00 78.31 116 GLN A C 1
ATOM 891 O O . GLN A 1 116 ? -17.208 0.903 18.125 1.00 78.31 116 GLN A O 1
ATOM 896 N N . LYS A 1 117 ? -18.086 1.143 20.169 1.00 82.31 117 LYS A N 1
ATOM 897 C CA . LYS A 1 117 ? -18.424 -0.275 20.340 1.00 82.31 117 LYS A CA 1
ATOM 898 C C . LYS A 1 117 ? -19.483 -0.741 19.337 1.00 82.31 117 LYS A C 1
ATOM 900 O O . LYS A 1 117 ? -19.346 -1.808 18.744 1.00 82.31 117 LYS A O 1
ATOM 905 N N . GLN A 1 118 ? -20.495 0.083 19.082 1.00 84.19 118 GLN A N 1
ATOM 906 C CA . GLN A 1 118 ? -21.521 -0.183 18.075 1.00 84.19 118 GLN A CA 1
ATOM 907 C C . GLN A 1 118 ? -20.914 -0.219 16.662 1.00 84.19 118 GLN A C 1
ATOM 909 O O . GLN A 1 118 ? -21.171 -1.146 15.891 1.00 84.19 118 GLN A O 1
ATOM 914 N N . LEU A 1 119 ? -20.070 0.765 16.329 1.00 79.88 119 LEU A N 1
ATOM 915 C CA . LEU A 1 119 ? -19.406 0.869 15.029 1.00 79.88 119 LEU A CA 1
ATOM 916 C C . LEU A 1 119 ? -18.467 -0.315 14.795 1.00 79.88 119 LEU A C 1
ATOM 918 O O . LEU A 1 119 ? -18.535 -0.966 13.755 1.00 79.88 119 LEU A O 1
ATOM 922 N N . THR A 1 120 ? -17.629 -0.640 15.777 1.00 79.56 120 THR A N 1
ATOM 923 C CA . THR A 1 120 ? -16.726 -1.796 15.704 1.00 79.56 120 THR A CA 1
ATOM 924 C C . THR A 1 120 ? -17.500 -3.099 15.551 1.00 79.56 120 THR A C 1
ATOM 926 O O . THR A 1 120 ? -17.097 -3.945 14.758 1.00 79.56 120 THR A O 1
ATOM 929 N N . GLN A 1 121 ? -18.644 -3.258 16.219 1.00 84.38 121 GLN A N 1
ATOM 930 C CA . GLN A 1 121 ? -19.491 -4.437 16.055 1.00 84.38 121 GLN A CA 1
ATOM 931 C C . GLN A 1 121 ? -20.082 -4.552 14.641 1.00 84.38 121 GLN A C 1
ATOM 933 O O . GLN A 1 121 ? -20.091 -5.648 14.079 1.00 84.38 121 GLN A O 1
ATOM 938 N N . GLN A 1 122 ? -20.513 -3.445 14.030 1.00 83.38 122 GLN A N 1
ATOM 939 C CA . GLN A 1 122 ? -20.971 -3.457 12.636 1.00 83.38 122 GLN A CA 1
ATOM 940 C C . GLN A 1 122 ? -19.838 -3.737 11.646 1.00 83.38 122 GLN A C 1
ATOM 942 O O . GLN A 1 122 ? -20.005 -4.540 10.728 1.00 83.38 122 GLN A O 1
ATOM 947 N N . LEU A 1 123 ? -18.670 -3.126 11.852 1.00 81.62 123 LEU A N 1
ATOM 948 C CA . LEU A 1 123 ? -17.492 -3.353 11.015 1.00 81.62 123 LEU A CA 1
ATOM 949 C C . LEU A 1 123 ? -17.006 -4.807 11.110 1.00 81.62 123 LEU A C 1
ATOM 951 O O . LEU A 1 123 ? -16.650 -5.400 10.092 1.00 81.62 123 LEU A O 1
ATOM 955 N N . ARG A 1 124 ? -17.092 -5.421 12.299 1.00 80.06 124 ARG A N 1
ATOM 956 C CA . ARG A 1 124 ? -16.758 -6.836 12.529 1.00 80.06 124 ARG A CA 1
ATOM 957 C C . ARG A 1 124 ? -17.625 -7.807 11.723 1.00 80.06 124 ARG A C 1
ATOM 959 O O . ARG A 1 124 ? -17.150 -8.885 11.380 1.00 80.06 124 ARG A O 1
ATOM 966 N N . SER A 1 125 ? -18.856 -7.433 11.369 1.00 85.12 125 SER A N 1
ATOM 967 C CA . SER A 1 125 ? -19.713 -8.267 10.516 1.00 85.12 125 SER A CA 1
ATOM 968 C C . SER A 1 125 ? -19.211 -8.358 9.069 1.00 85.12 125 SER A C 1
ATOM 970 O O . SER A 1 125 ? -19.506 -9.343 8.399 1.00 85.12 125 SER A O 1
ATOM 972 N N . ASN A 1 126 ? -18.461 -7.358 8.586 1.00 83.50 126 ASN A N 1
ATOM 973 C CA . ASN A 1 126 ? -18.036 -7.224 7.184 1.00 83.50 126 ASN A CA 1
ATOM 974 C C . ASN A 1 126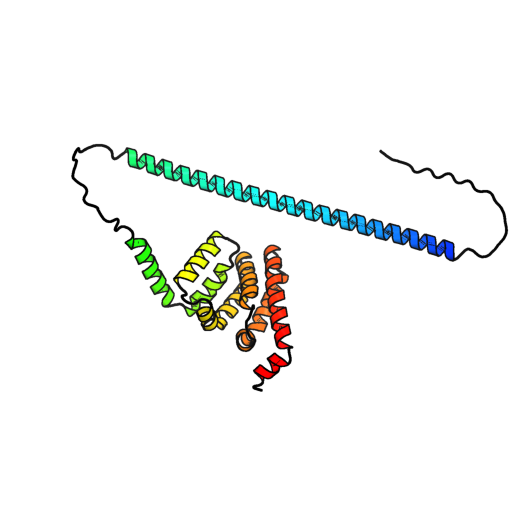 ? -16.504 -7.105 7.048 1.00 83.50 126 ASN A C 1
ATOM 976 O O . ASN A 1 126 ? -15.988 -6.324 6.245 1.00 83.50 126 ASN A O 1
ATOM 980 N N . MET A 1 127 ? -15.757 -7.875 7.842 1.00 80.94 127 MET A N 1
ATOM 981 C CA . MET A 1 127 ? -14.294 -7.747 7.932 1.00 80.94 127 MET A CA 1
ATOM 982 C C . MET A 1 127 ? -13.560 -8.048 6.619 1.00 80.94 127 MET A C 1
ATOM 984 O O . MET A 1 127 ? -12.592 -7.360 6.298 1.00 80.94 127 MET A O 1
ATOM 988 N N . SER A 1 128 ? -14.020 -9.027 5.832 1.00 84.88 128 SER A N 1
ATOM 989 C CA . SER A 1 128 ? -13.340 -9.462 4.598 1.00 84.88 128 SER A CA 1
ATOM 990 C C . SER A 1 128 ? -13.180 -8.352 3.559 1.00 84.88 128 SER A C 1
ATOM 992 O O . SER A 1 128 ? -12.170 -8.300 2.855 1.00 84.88 128 SER A O 1
ATOM 994 N N . ASP A 1 129 ? -14.169 -7.464 3.488 1.00 86.19 129 ASP A N 1
ATOM 995 C CA . ASP A 1 129 ? -14.264 -6.416 2.471 1.00 86.19 129 ASP A CA 1
ATOM 996 C C . ASP A 1 129 ? -13.702 -5.090 2.982 1.00 86.19 129 ASP A C 1
ATOM 998 O O . ASP A 1 129 ? -13.302 -4.219 2.202 1.00 86.19 129 ASP A O 1
ATOM 1002 N N . PHE A 1 130 ? -13.690 -4.924 4.305 1.00 89.06 130 PHE A N 1
ATOM 1003 C CA . PHE A 1 130 ? -13.226 -3.712 4.957 1.00 89.06 130 PHE A CA 1
ATOM 1004 C C . PHE A 1 130 ? -11.710 -3.701 5.153 1.00 89.06 130 PHE A C 1
ATOM 1006 O O . PHE A 1 130 ? -11.080 -2.676 4.899 1.00 89.06 130 PHE A O 1
ATOM 1013 N N . ILE A 1 131 ? -11.111 -4.837 5.532 1.00 92.44 131 ILE A N 1
ATOM 1014 C CA . ILE A 1 131 ? -9.668 -4.951 5.795 1.00 92.44 131 ILE A CA 1
ATOM 1015 C C . ILE A 1 131 ? -8.799 -4.472 4.618 1.00 92.44 131 ILE A C 1
ATOM 1017 O O . ILE A 1 131 ? -7.893 -3.678 4.868 1.00 92.44 131 ILE A O 1
ATOM 1021 N N . PRO A 1 132 ? -9.062 -4.849 3.350 1.00 93.50 132 PRO A N 1
ATOM 1022 C CA . PRO A 1 132 ? -8.294 -4.345 2.207 1.00 93.50 132 PRO A CA 1
ATOM 1023 C C . PRO A 1 132 ? -8.313 -2.819 2.085 1.00 93.50 132 PRO A C 1
ATOM 1025 O O . PRO A 1 132 ? -7.266 -2.182 1.953 1.00 93.50 132 PRO A O 1
ATOM 1028 N N . LYS A 1 133 ? -9.500 -2.221 2.223 1.00 92.88 133 LYS A N 1
ATOM 1029 C CA . LYS A 1 133 ? -9.686 -0.769 2.119 1.00 92.88 133 LYS A CA 1
ATOM 1030 C C . LYS A 1 133 ? -9.014 -0.045 3.278 1.00 92.88 133 LYS A C 1
ATOM 1032 O O . LYS A 1 133 ? -8.322 0.944 3.061 1.00 92.88 133 LYS A O 1
ATOM 1037 N N . LEU A 1 134 ? -9.193 -0.553 4.494 1.00 93.94 134 LEU A N 1
ATOM 1038 C CA . LEU A 1 134 ? -8.591 0.013 5.693 1.00 93.94 134 LEU A CA 1
ATOM 1039 C C . LEU A 1 134 ? -7.062 -0.081 5.652 1.00 93.94 134 LEU A C 1
ATOM 1041 O O . LEU A 1 134 ? -6.384 0.867 6.038 1.00 93.94 134 LEU A O 1
ATOM 1045 N N . TYR A 1 135 ? -6.514 -1.193 5.153 1.00 94.88 135 TYR A N 1
ATOM 1046 C CA . TYR A 1 135 ? -5.073 -1.348 4.966 1.00 94.88 135 TYR A CA 1
ATOM 1047 C C . TYR A 1 135 ? -4.519 -0.275 4.032 1.00 94.88 135 TYR A C 1
ATOM 1049 O O . TYR A 1 135 ? -3.564 0.409 4.375 1.00 94.88 135 TYR A O 1
ATOM 1057 N N . ARG A 1 136 ? -5.160 -0.059 2.882 1.00 94.56 136 ARG A N 1
ATOM 1058 C CA . ARG A 1 136 ? -4.735 0.968 1.929 1.00 94.56 136 ARG A CA 1
ATOM 1059 C C . ARG A 1 136 ? -4.796 2.384 2.501 1.00 94.56 136 ARG A C 1
ATOM 1061 O O . ARG A 1 136 ? -3.882 3.169 2.265 1.00 94.56 136 ARG A O 1
ATOM 1068 N N . LEU A 1 137 ? -5.867 2.722 3.217 1.00 94.75 137 LEU A N 1
ATOM 1069 C CA . LEU A 1 137 ? -6.074 4.076 3.740 1.00 94.75 137 LEU A CA 1
ATOM 1070 C C . LEU A 1 137 ? -5.050 4.475 4.818 1.00 94.75 137 LEU A C 1
ATOM 1072 O O . LEU A 1 137 ? -4.839 5.662 5.036 1.00 94.75 137 LEU A O 1
ATOM 1076 N N . GLN A 1 138 ? -4.356 3.513 5.435 1.00 95.06 138 GLN A N 1
ATOM 1077 C CA . GLN A 1 138 ? -3.208 3.792 6.312 1.00 95.06 138 GLN A CA 1
ATOM 1078 C C . GLN A 1 138 ? -2.002 4.375 5.559 1.00 95.06 138 GLN A C 1
ATOM 1080 O O . GLN A 1 138 ? -1.090 4.904 6.183 1.00 95.06 138 GLN A O 1
ATOM 1085 N N . PHE A 1 139 ? -1.979 4.296 4.229 1.00 95.81 139 PHE A N 1
ATOM 1086 C CA . PHE A 1 139 ? -0.906 4.830 3.390 1.00 95.81 139 PHE A CA 1
ATOM 1087 C C . PHE A 1 139 ? -1.338 6.073 2.604 1.00 95.81 139 PHE A C 1
ATOM 1089 O O . PHE A 1 139 ? -0.675 6.441 1.632 1.00 95.81 139 PHE A O 1
ATOM 1096 N N . ASP A 1 140 ? -2.460 6.699 2.974 1.00 95.19 140 ASP A N 1
ATOM 1097 C CA . ASP A 1 140 ? -2.904 7.927 2.320 1.00 95.19 140 ASP A CA 1
ATOM 1098 C C . ASP A 1 140 ? -1.857 9.044 2.496 1.00 95.19 140 ASP A C 1
ATOM 1100 O O . ASP A 1 140 ? -1.284 9.178 3.578 1.00 95.19 140 ASP A O 1
ATOM 1104 N N . PRO A 1 141 ? -1.572 9.847 1.453 1.00 93.69 141 PRO A N 1
ATOM 1105 C CA . PRO A 1 141 ? -0.653 10.976 1.581 1.00 93.69 141 PRO A CA 1
ATOM 1106 C C . PRO A 1 141 ? -1.155 12.076 2.531 1.00 93.69 141 PRO A C 1
ATOM 1108 O O . PRO A 1 141 ? -0.349 12.900 2.951 1.00 93.69 141 PRO A O 1
ATOM 1111 N N . ASN A 1 142 ? -2.455 12.134 2.849 1.00 94.69 142 ASN A N 1
ATOM 1112 C CA . ASN A 1 142 ? -2.975 13.024 3.881 1.00 94.69 142 ASN A CA 1
ATOM 1113 C C . ASN A 1 142 ? -2.764 12.407 5.272 1.00 94.69 142 ASN A C 1
ATOM 1115 O O . ASN A 1 142 ? -3.379 11.393 5.615 1.00 94.69 142 ASN A O 1
ATOM 1119 N N . THR A 1 143 ? -1.948 13.070 6.087 1.00 94.62 143 THR A N 1
ATOM 1120 C CA . THR A 1 143 ? -1.600 12.650 7.448 1.00 94.62 143 THR A CA 1
ATOM 1121 C C . THR A 1 143 ? -2.820 12.541 8.359 1.00 94.62 143 THR A C 1
ATOM 1123 O O . THR A 1 143 ? -2.937 11.555 9.080 1.00 94.62 143 THR A O 1
ATOM 1126 N N . GLU A 1 144 ? -3.789 13.460 8.261 1.00 93.88 144 GLU A N 1
ATOM 1127 C CA . GLU A 1 144 ? -5.016 13.419 9.074 1.00 93.88 144 GLU A CA 1
ATOM 1128 C C . GLU A 1 144 ? -5.816 12.126 8.811 1.00 93.88 144 GLU A C 1
ATOM 1130 O O . GLU A 1 144 ? -6.328 11.484 9.732 1.00 93.88 144 GLU A O 1
ATOM 1135 N N . VAL A 1 145 ? -5.896 11.704 7.543 1.00 93.50 145 VAL A N 1
ATOM 1136 C CA . VAL A 1 145 ? -6.590 10.466 7.149 1.00 93.50 145 VAL A CA 1
ATOM 1137 C C . VAL A 1 145 ? -5.784 9.246 7.578 1.00 93.50 145 VAL A C 1
ATOM 1139 O O . VAL A 1 145 ? -6.348 8.312 8.148 1.00 93.50 145 VAL A O 1
ATOM 1142 N N . GLN A 1 146 ? -4.474 9.254 7.336 1.00 94.31 146 GLN A N 1
ATOM 1143 C CA . GLN A 1 146 ? -3.578 8.175 7.735 1.00 94.31 146 GLN A CA 1
ATOM 1144 C C . GLN A 1 146 ? -3.643 7.913 9.248 1.00 94.31 146 GLN A C 1
ATOM 1146 O O . GLN A 1 146 ? -3.763 6.756 9.660 1.00 94.31 146 GLN A O 1
ATOM 1151 N N . GLU A 1 147 ? -3.609 8.958 10.075 1.00 94.19 147 GLU A N 1
ATOM 1152 C CA . GLU A 1 147 ? -3.680 8.852 11.535 1.00 94.19 147 GLU A CA 1
ATOM 1153 C C . GLU A 1 147 ? -5.027 8.294 11.996 1.00 94.19 147 GLU A C 1
ATOM 1155 O O . GLU A 1 147 ? -5.066 7.333 12.771 1.00 94.19 147 GLU A O 1
ATOM 1160 N N . ALA A 1 148 ? -6.135 8.821 11.464 1.00 93.12 148 ALA A N 1
ATOM 1161 C CA . ALA A 1 148 ? -7.473 8.334 11.787 1.00 93.12 148 ALA A CA 1
ATOM 1162 C C . ALA A 1 148 ? -7.650 6.849 11.420 1.00 93.12 148 ALA A C 1
ATOM 1164 O O . ALA A 1 148 ? -8.207 6.064 12.191 1.00 93.12 148 ALA A O 1
ATOM 1165 N N . MET A 1 149 ? -7.138 6.437 10.259 1.00 94.25 149 MET A N 1
ATOM 1166 C CA . MET A 1 149 ? -7.258 5.061 9.764 1.00 94.25 149 MET A CA 1
ATOM 1167 C C . MET A 1 149 ? -6.326 4.101 10.504 1.00 94.25 149 MET A C 1
ATOM 1169 O O . MET A 1 149 ? -6.709 2.962 10.768 1.00 94.25 149 MET A O 1
ATOM 1173 N N . SER A 1 150 ? -5.145 4.565 10.916 1.00 92.88 150 SER A N 1
ATOM 1174 C CA . SER A 1 150 ? -4.223 3.805 11.768 1.00 92.88 150 SER A CA 1
ATOM 1175 C C . SER A 1 150 ? -4.786 3.614 13.179 1.00 92.88 150 SER A C 1
ATOM 1177 O O . SER A 1 150 ? -4.695 2.524 13.749 1.00 92.88 150 SER A O 1
ATOM 1179 N N . ALA A 1 151 ? -5.432 4.644 13.735 1.00 91.44 151 ALA A N 1
ATOM 1180 C CA . ALA A 1 151 ? -6.143 4.542 15.004 1.00 91.44 151 ALA A CA 1
ATOM 1181 C C . ALA A 1 151 ? -7.293 3.530 14.913 1.00 91.44 151 ALA A C 1
ATOM 1183 O O . ALA A 1 151 ? -7.406 2.655 15.774 1.00 91.44 151 ALA A O 1
ATOM 1184 N N . LEU A 1 152 ? -8.088 3.588 13.839 1.00 90.31 152 LEU A N 1
ATOM 1185 C CA . LEU A 1 152 ? -9.167 2.632 13.594 1.00 90.31 152 LEU A CA 1
ATOM 1186 C C . LEU A 1 152 ? -8.644 1.200 13.420 1.00 90.31 152 LEU A C 1
ATOM 1188 O O . LEU A 1 152 ? -9.221 0.270 13.980 1.00 90.31 152 LEU A O 1
ATOM 1192 N N . TRP A 1 153 ? -7.537 1.017 12.697 1.00 91.56 153 TRP A N 1
ATOM 1193 C CA . TRP A 1 153 ? -6.885 -0.283 12.533 1.00 91.56 153 TRP A CA 1
ATOM 1194 C C . TRP A 1 153 ? -6.508 -0.903 13.880 1.00 91.56 153 TRP A C 1
ATOM 1196 O O . TRP A 1 153 ? -6.828 -2.062 14.124 1.00 91.56 153 TRP A O 1
ATOM 1206 N N . ARG A 1 154 ? -5.918 -0.118 14.789 1.00 90.06 154 ARG A N 1
ATOM 1207 C CA . ARG A 1 154 ? -5.535 -0.581 16.133 1.00 90.06 154 ARG A CA 1
ATOM 1208 C C . ARG A 1 154 ? -6.729 -0.947 17.020 1.00 90.06 154 ARG A C 1
ATOM 1210 O O . ARG A 1 154 ? -6.597 -1.817 17.870 1.00 90.06 154 ARG A O 1
ATOM 1217 N N . ILE A 1 155 ? -7.871 -0.280 16.854 1.00 88.75 155 ILE A N 1
ATOM 1218 C CA . ILE A 1 155 ? -9.095 -0.583 17.617 1.00 88.75 155 ILE A CA 1
ATOM 1219 C C . ILE A 1 155 ? -9.770 -1.853 17.080 1.00 88.75 155 ILE A C 1
ATOM 1221 O O . ILE A 1 155 ? -10.348 -2.631 17.838 1.00 88.75 155 ILE A O 1
ATOM 1225 N N . LEU A 1 156 ? -9.740 -2.046 15.760 1.00 87.50 156 LEU A N 1
ATOM 1226 C CA . LEU A 1 156 ? -10.465 -3.128 15.103 1.00 87.50 156 LEU A CA 1
ATOM 1227 C C . LEU A 1 156 ? -9.692 -4.451 15.098 1.00 87.50 156 LEU A C 1
ATOM 1229 O O . LEU A 1 156 ? -10.314 -5.512 15.165 1.00 87.50 156 LEU A O 1
ATOM 1233 N N . VAL A 1 157 ? -8.367 -4.384 14.964 1.00 87.56 157 VAL A N 1
ATOM 1234 C CA . VAL A 1 157 ? -7.497 -5.534 14.723 1.00 87.56 157 VAL A CA 1
ATOM 1235 C C . VAL A 1 157 ? -6.595 -5.774 15.930 1.00 87.56 157 VAL A C 1
ATOM 1237 O O . VAL A 1 157 ? -5.651 -5.021 16.159 1.00 87.56 157 VAL A O 1
ATOM 1240 N N . ASP A 1 158 ? -6.859 -6.861 16.657 1.00 86.31 158 ASP A N 1
ATOM 1241 C CA . ASP A 1 158 ? -6.084 -7.238 17.847 1.00 86.31 158 ASP A CA 1
ATOM 1242 C C . ASP A 1 158 ? -4.637 -7.633 17.486 1.00 86.31 158 ASP A C 1
ATOM 1244 O O . ASP A 1 158 ? -3.683 -7.121 18.072 1.00 86.31 158 ASP A O 1
ATOM 1248 N N . ASP A 1 159 ? -4.461 -8.507 16.482 1.00 89.62 159 ASP A N 1
ATOM 1249 C CA . ASP A 1 159 ? -3.149 -8.858 15.918 1.00 89.62 159 ASP A CA 1
ATOM 1250 C C . ASP A 1 159 ? -3.062 -8.454 14.432 1.00 89.62 159 ASP A C 1
ATOM 1252 O O . ASP A 1 159 ? -3.649 -9.115 13.561 1.00 89.62 159 ASP A O 1
ATOM 1256 N N . PRO A 1 160 ? -2.289 -7.400 14.100 1.00 88.38 160 PRO A N 1
ATOM 1257 C CA . PRO A 1 160 ? -2.183 -6.895 12.738 1.00 88.38 160 PRO A CA 1
ATOM 1258 C C . PRO A 1 160 ? -1.525 -7.892 11.782 1.00 88.38 160 PRO A C 1
ATOM 1260 O O . PRO A 1 160 ? -1.881 -7.939 10.603 1.00 88.38 160 PRO A O 1
ATOM 1263 N N . ARG A 1 161 ? -0.578 -8.713 12.253 1.00 88.50 161 ARG A N 1
ATOM 1264 C CA . ARG A 1 161 ? 0.141 -9.664 11.392 1.00 88.50 161 ARG A CA 1
ATOM 1265 C C . ARG A 1 161 ? -0.739 -10.851 11.048 1.00 88.50 161 ARG A C 1
ATOM 1267 O O . ARG A 1 161 ? -0.735 -11.294 9.894 1.00 88.50 161 ARG A O 1
ATOM 1274 N N . GLN A 1 162 ? -1.485 -11.348 12.029 1.00 89.56 162 GLN A N 1
ATOM 1275 C CA . GLN A 1 162 ? -2.392 -12.471 11.835 1.00 89.56 162 GLN A CA 1
ATOM 1276 C C . GLN A 1 162 ? -3.570 -12.076 10.940 1.00 89.56 162 GLN A C 1
ATOM 1278 O O . GLN A 1 162 ? -3.833 -12.765 9.953 1.00 89.56 162 GLN A O 1
ATOM 1283 N N . ALA A 1 163 ? -4.212 -10.935 11.208 1.00 89.44 163 ALA A N 1
ATOM 1284 C CA . ALA A 1 163 ? -5.333 -10.452 10.401 1.00 89.44 163 ALA A CA 1
ATOM 1285 C C . ALA A 1 163 ? -4.929 -10.180 8.946 1.00 89.44 163 ALA A C 1
ATOM 1287 O O . ALA A 1 163 ? -5.634 -10.575 8.014 1.00 89.44 163 ALA A O 1
ATOM 1288 N N . LEU A 1 164 ? -3.756 -9.571 8.737 1.00 91.19 164 LEU A N 1
ATOM 1289 C CA . LEU A 1 164 ? -3.229 -9.340 7.396 1.00 91.19 164 LEU A CA 1
ATOM 1290 C C . LEU A 1 164 ? -2.944 -10.652 6.662 1.00 91.19 164 LEU A C 1
ATOM 1292 O O . LEU A 1 164 ? -3.224 -10.748 5.474 1.00 91.19 164 LEU A O 1
ATOM 1296 N N . SER A 1 165 ? -2.424 -11.669 7.353 1.00 90.31 165 SER A N 1
ATOM 1297 C CA . SER A 1 165 ? -2.137 -12.971 6.734 1.00 90.31 165 SER A CA 1
ATOM 1298 C C . SER A 1 165 ? -3.425 -13.733 6.385 1.00 90.31 165 SER A C 1
ATOM 1300 O O . SER A 1 165 ? -3.479 -14.383 5.346 1.00 90.31 165 SER A O 1
ATOM 1302 N N . ALA A 1 166 ? -4.487 -13.592 7.187 1.00 91.31 166 ALA A N 1
ATOM 1303 C CA . ALA A 1 166 ? -5.793 -14.201 6.918 1.00 91.31 166 ALA A CA 1
ATOM 1304 C C . ALA A 1 166 ? -6.504 -13.593 5.695 1.00 91.31 166 ALA A C 1
ATOM 1306 O O . ALA A 1 166 ? -7.141 -14.308 4.924 1.00 91.31 166 ALA A O 1
ATOM 1307 N N . HIS A 1 167 ? -6.376 -12.278 5.493 1.00 91.69 167 HIS A N 1
ATOM 1308 C CA . HIS A 1 167 ? -7.036 -11.553 4.400 1.00 91.69 167 HIS A CA 1
ATOM 1309 C C . HIS A 1 167 ? -6.094 -11.165 3.255 1.00 91.69 167 HIS A C 1
ATOM 1311 O O . HIS A 1 167 ? -6.488 -10.416 2.357 1.00 91.69 167 HIS A O 1
ATOM 1317 N N . LEU A 1 168 ? -4.869 -11.695 3.244 1.00 92.31 168 LEU A N 1
ATOM 1318 C CA . LEU A 1 168 ? -3.814 -11.288 2.320 1.00 92.31 168 LEU A CA 1
ATOM 1319 C C . LEU A 1 168 ? -4.229 -11.324 0.838 1.00 92.31 168 LEU A C 1
ATOM 1321 O O . LEU A 1 168 ? -3.966 -10.340 0.145 1.00 92.31 168 LEU A O 1
ATOM 1325 N N . PRO A 1 169 ? -4.908 -12.373 0.324 1.00 92.19 169 PRO A N 1
ATOM 1326 C CA . PRO A 1 169 ? -5.288 -12.410 -1.088 1.00 92.19 169 PRO A CA 1
ATOM 1327 C C . PRO A 1 169 ? -6.228 -11.264 -1.480 1.00 92.19 169 PRO A C 1
ATOM 1329 O O . PRO A 1 169 ? -6.088 -10.703 -2.564 1.00 92.19 169 PRO A O 1
ATOM 1332 N N . SER A 1 170 ? -7.145 -10.893 -0.581 1.00 93.50 170 SER A N 1
ATOM 1333 C CA . SER A 1 170 ? -8.089 -9.788 -0.780 1.00 93.50 170 SER A CA 1
ATOM 1334 C C . SER A 1 170 ? -7.374 -8.434 -0.748 1.00 93.50 170 SER A C 1
ATOM 1336 O O . SER A 1 170 ? -7.613 -7.579 -1.598 1.00 93.50 170 SER A O 1
ATOM 1338 N N . VAL A 1 171 ? -6.424 -8.266 0.181 1.00 95.25 171 VAL A N 1
ATOM 1339 C CA . VAL A 1 171 ? -5.607 -7.048 0.298 1.00 95.25 171 VAL A CA 1
ATOM 1340 C C . VAL A 1 171 ? -4.741 -6.848 -0.948 1.00 95.25 171 VAL A C 1
ATOM 1342 O O . VAL A 1 171 ? -4.740 -5.762 -1.522 1.00 95.25 171 VAL A O 1
ATOM 1345 N N . LEU A 1 172 ? -4.044 -7.893 -1.408 1.00 94.50 172 LEU A N 1
ATOM 1346 C CA . LEU A 1 172 ? -3.201 -7.825 -2.608 1.00 94.50 172 LEU A CA 1
ATOM 1347 C C . LEU A 1 172 ? -4.024 -7.454 -3.851 1.00 94.50 172 LEU A C 1
ATOM 1349 O O . LEU A 1 172 ? -3.594 -6.614 -4.643 1.00 94.50 172 LEU A O 1
ATOM 1353 N N . ALA A 1 173 ? -5.212 -8.048 -4.004 1.00 94.19 173 ALA A N 1
ATOM 1354 C CA . ALA A 1 173 ? -6.106 -7.764 -5.120 1.00 94.19 173 ALA A CA 1
ATOM 1355 C C . ALA A 1 173 ? -6.650 -6.325 -5.087 1.00 94.19 173 ALA A C 1
ATOM 1357 O O . ALA A 1 173 ? -6.652 -5.655 -6.121 1.00 94.19 173 ALA A O 1
ATOM 1358 N N . ASP A 1 174 ? -7.078 -5.827 -3.921 1.00 94.69 174 ASP A N 1
ATOM 1359 C CA . ASP A 1 174 ? -7.579 -4.452 -3.772 1.00 94.69 174 ASP A CA 1
ATOM 1360 C C . ASP A 1 174 ? -6.486 -3.421 -4.064 1.00 94.69 174 ASP A C 1
ATOM 1362 O O . ASP A 1 174 ? -6.698 -2.492 -4.841 1.00 94.69 174 ASP A O 1
ATOM 1366 N N . VAL A 1 175 ? -5.284 -3.627 -3.521 1.00 95.56 175 VAL A N 1
ATOM 1367 C CA . VAL A 1 175 ? -4.151 -2.720 -3.726 1.00 95.56 175 VAL A CA 1
ATOM 1368 C C . VAL A 1 175 ? -3.714 -2.700 -5.198 1.00 95.56 175 VAL A C 1
ATOM 1370 O O . VAL A 1 175 ? -3.514 -1.622 -5.760 1.00 95.56 175 VAL A O 1
ATOM 1373 N N . ALA A 1 176 ? -3.624 -3.860 -5.859 1.00 95.12 176 ALA A N 1
ATOM 1374 C CA . ALA A 1 176 ? -3.300 -3.933 -7.288 1.00 95.12 176 ALA A CA 1
ATOM 1375 C C . ALA A 1 176 ? -4.379 -3.268 -8.164 1.00 95.12 176 ALA A C 1
ATOM 1377 O O . ALA A 1 176 ? -4.073 -2.569 -9.140 1.00 95.12 176 ALA A O 1
ATOM 1378 N N . LYS A 1 177 ? -5.654 -3.457 -7.802 1.00 95.00 177 LYS A N 1
ATOM 1379 C CA . LYS A 1 177 ? -6.785 -2.823 -8.480 1.00 95.00 177 LYS A CA 1
ATOM 1380 C C . LYS A 1 177 ? -6.738 -1.311 -8.320 1.00 95.00 177 LYS A C 1
ATOM 1382 O O . LYS A 1 177 ? -6.843 -0.608 -9.316 1.00 95.00 177 LYS A O 1
ATOM 1387 N N . GLU A 1 178 ? -6.553 -0.795 -7.112 1.00 94.44 178 GLU A N 1
ATOM 1388 C CA . GLU A 1 178 ? -6.532 0.649 -6.885 1.00 94.44 178 GLU A CA 1
ATOM 1389 C C . GLU A 1 178 ? -5.336 1.316 -7.578 1.00 94.44 178 GLU A C 1
ATOM 1391 O O . GLU A 1 178 ? -5.494 2.367 -8.200 1.00 94.44 178 GLU A O 1
ATOM 1396 N N . ALA A 1 179 ? -4.163 0.677 -7.556 1.00 93.88 179 ALA A N 1
ATOM 1397 C CA . ALA A 1 179 ? -2.967 1.163 -8.243 1.00 93.88 179 ALA A CA 1
ATOM 1398 C C . ALA A 1 179 ? -3.198 1.445 -9.739 1.00 93.88 179 ALA A C 1
ATOM 1400 O O . ALA A 1 179 ? -2.585 2.351 -10.298 1.00 93.88 179 ALA A O 1
ATOM 1401 N N . THR A 1 180 ? -4.092 0.694 -10.390 1.00 91.38 180 THR A N 1
ATOM 1402 C CA . THR A 1 180 ? -4.354 0.809 -11.834 1.00 91.38 180 THR A CA 1
ATOM 1403 C C . THR A 1 180 ? -5.682 1.482 -12.172 1.00 91.38 180 THR A C 1
ATOM 1405 O O . THR A 1 180 ? -5.764 2.202 -13.164 1.00 91.38 180 THR A O 1
ATOM 1408 N N . ALA A 1 181 ? -6.723 1.267 -11.369 1.00 90.94 181 ALA A N 1
ATOM 1409 C CA . ALA A 1 181 ? -8.084 1.716 -11.649 1.00 90.94 181 ALA A CA 1
ATOM 1410 C C . ALA A 1 181 ? -8.454 3.038 -10.961 1.00 90.94 181 ALA A C 1
ATOM 1412 O O . ALA A 1 181 ? -9.478 3.636 -11.307 1.00 90.94 181 ALA A O 1
ATOM 1413 N N . SER A 1 182 ? -7.667 3.506 -9.984 1.00 91.19 182 SER A N 1
ATOM 1414 C CA . SER A 1 182 ? -8.028 4.712 -9.242 1.00 91.19 182 SER A CA 1
ATOM 1415 C C . SER A 1 182 ? -7.931 5.961 -10.109 1.00 91.19 182 SER A C 1
ATOM 1417 O O . SER A 1 182 ? -6.905 6.265 -10.727 1.00 91.19 182 SER A O 1
ATOM 1419 N N . ARG A 1 183 ? -9.018 6.736 -10.112 1.00 91.38 183 ARG A N 1
ATOM 1420 C CA . ARG A 1 183 ? -9.095 8.021 -10.817 1.00 91.38 183 ARG A CA 1
ATOM 1421 C C . ARG A 1 183 ? -8.276 9.102 -10.117 1.00 91.38 183 ARG A C 1
ATOM 1423 O O . ARG A 1 183 ? -7.869 10.065 -10.761 1.00 91.38 183 ARG A O 1
ATOM 1430 N N . THR A 1 184 ? -8.031 8.958 -8.816 1.00 93.88 184 THR A N 1
ATOM 1431 C CA . THR A 1 184 ? -7.290 9.940 -8.024 1.00 93.88 184 THR A CA 1
ATOM 1432 C C . THR A 1 184 ? -5.827 9.527 -7.911 1.00 93.88 184 THR A C 1
ATOM 1434 O O . THR A 1 184 ? -5.505 8.364 -7.677 1.00 93.88 184 THR A O 1
ATOM 1437 N N . TRP A 1 185 ? -4.912 10.489 -8.054 1.00 95.00 185 TRP A N 1
ATOM 1438 C CA . TRP A 1 185 ? -3.482 10.219 -7.867 1.00 95.00 185 TRP A CA 1
ATOM 1439 C C . TRP A 1 185 ? -3.168 9.793 -6.424 1.00 95.00 185 TRP A C 1
ATOM 1441 O O . TRP A 1 185 ? -2.281 8.975 -6.213 1.00 95.00 185 TRP A O 1
ATOM 1451 N N . ARG A 1 186 ? -3.940 10.278 -5.437 1.00 95.25 186 ARG A N 1
ATOM 1452 C CA . ARG A 1 186 ? -3.792 9.913 -4.016 1.00 95.25 186 ARG A CA 1
ATOM 1453 C C . ARG A 1 186 ? -3.997 8.420 -3.781 1.00 95.25 186 ARG A C 1
ATOM 1455 O O . ARG A 1 186 ? -3.162 7.791 -3.143 1.00 95.25 186 ARG A O 1
ATOM 1462 N N . GLY A 1 187 ? -5.051 7.839 -4.364 1.00 94.56 187 GLY A N 1
ATOM 1463 C CA . GLY A 1 187 ? -5.317 6.403 -4.258 1.00 94.56 187 GLY A CA 1
ATOM 1464 C C . GLY A 1 187 ? -4.195 5.561 -4.867 1.00 94.56 187 GLY A C 1
ATOM 1465 O O . GLY A 1 187 ? -3.797 4.555 -4.283 1.00 94.56 187 GLY A O 1
ATOM 1466 N N . ARG A 1 188 ? -3.630 6.016 -5.993 1.00 96.25 188 ARG A N 1
ATOM 1467 C CA . ARG A 1 188 ? -2.491 5.360 -6.652 1.00 96.25 188 ARG A CA 1
ATOM 1468 C C . ARG A 1 188 ? -1.196 5.472 -5.846 1.00 96.25 188 ARG A C 1
ATOM 1470 O O . ARG A 1 188 ? -0.491 4.477 -5.708 1.00 96.25 188 ARG A O 1
ATOM 1477 N N . GLN A 1 189 ? -0.914 6.635 -5.258 1.00 96.50 189 GLN A N 1
ATOM 1478 C CA . GLN A 1 189 ? 0.236 6.827 -4.368 1.00 96.50 189 GLN A CA 1
ATOM 1479 C C . GLN A 1 189 ? 0.132 5.956 -3.112 1.00 96.50 189 GLN A C 1
ATOM 1481 O O . GLN A 1 189 ? 1.086 5.261 -2.772 1.00 96.50 189 GLN A O 1
ATOM 1486 N N . ALA A 1 190 ? -1.036 5.943 -2.465 1.00 96.69 190 ALA A N 1
ATOM 1487 C CA . ALA A 1 190 ? -1.287 5.108 -1.296 1.00 96.69 190 ALA A CA 1
ATOM 1488 C C . ALA A 1 190 ? -1.128 3.620 -1.627 1.00 96.69 190 ALA A C 1
ATOM 1490 O O . ALA A 1 190 ? -0.475 2.884 -0.892 1.00 96.69 190 ALA A O 1
ATOM 1491 N N . ALA A 1 191 ? -1.655 3.183 -2.777 1.00 96.56 191 ALA A N 1
ATOM 1492 C CA . ALA A 1 191 ? -1.472 1.819 -3.252 1.00 96.56 191 ALA A CA 1
ATOM 1493 C C . ALA A 1 191 ? 0.012 1.490 -3.493 1.00 96.56 191 ALA A C 1
ATOM 1495 O O . ALA A 1 191 ? 0.465 0.430 -3.079 1.00 96.56 191 ALA A O 1
ATOM 1496 N N . ALA A 1 192 ? 0.791 2.395 -4.093 1.00 97.00 192 ALA A N 1
ATOM 1497 C CA . ALA A 1 192 ? 2.226 2.196 -4.301 1.00 97.00 192 ALA A CA 1
ATOM 1498 C C . ALA A 1 192 ? 2.981 1.986 -2.975 1.00 97.00 192 ALA A C 1
ATOM 1500 O O . ALA A 1 192 ? 3.724 1.013 -2.829 1.00 97.00 192 ALA A O 1
ATOM 1501 N N . SER A 1 193 ? 2.743 2.849 -1.986 1.00 96.94 193 SER A N 1
ATOM 1502 C CA . SER A 1 193 ? 3.328 2.713 -0.647 1.00 96.94 193 SER A CA 1
ATOM 1503 C C . SER A 1 193 ? 2.883 1.419 0.043 1.00 96.94 193 SER A C 1
ATOM 1505 O O . SER A 1 193 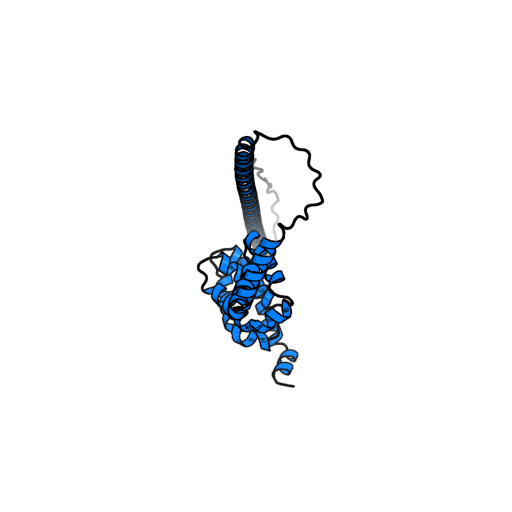? 3.713 0.700 0.598 1.00 96.94 193 SER A O 1
ATOM 1507 N N . ALA A 1 194 ? 1.602 1.061 -0.075 1.00 96.44 194 ALA A N 1
ATOM 1508 C CA . ALA A 1 194 ? 1.061 -0.178 0.476 1.00 96.44 194 ALA A CA 1
ATOM 1509 C C . ALA A 1 194 ? 1.722 -1.425 -0.139 1.00 96.44 194 ALA A C 1
ATOM 1511 O O . ALA A 1 194 ? 2.059 -2.354 0.588 1.00 96.44 194 ALA A O 1
ATOM 1512 N N . ILE A 1 195 ? 1.966 -1.452 -1.459 1.00 95.94 195 ILE A N 1
ATOM 1513 C CA . ILE A 1 195 ? 2.684 -2.559 -2.125 1.00 95.94 195 ILE A CA 1
ATOM 1514 C C . ILE A 1 195 ? 4.095 -2.705 -1.553 1.00 95.94 195 ILE A C 1
ATOM 1516 O O . ILE A 1 195 ? 4.547 -3.827 -1.317 1.00 95.94 195 ILE A O 1
ATOM 1520 N N . SER A 1 196 ? 4.791 -1.585 -1.336 1.00 95.75 196 SER A N 1
ATOM 1521 C CA . SER A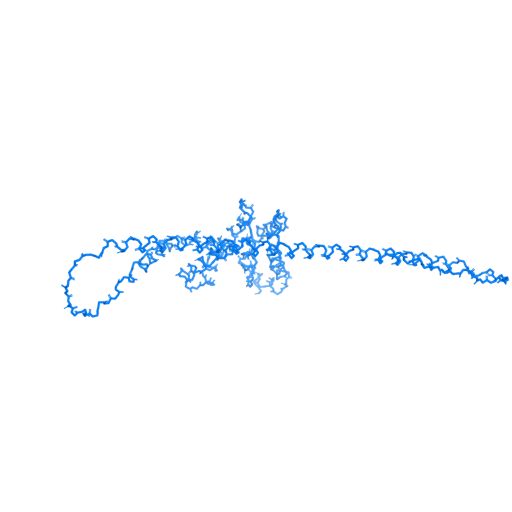 1 196 ? 6.153 -1.591 -0.798 1.00 95.75 196 SER A CA 1
ATOM 1522 C C . SER A 1 196 ? 6.220 -2.311 0.545 1.00 95.75 196 SER A C 1
ATOM 1524 O O . SER A 1 196 ? 7.056 -3.201 0.688 1.00 95.75 196 SER A O 1
ATOM 1526 N N . GLU A 1 197 ? 5.323 -1.973 1.476 1.00 94.31 197 GLU A N 1
ATOM 1527 C CA . GLU A 1 197 ? 5.282 -2.560 2.820 1.00 94.31 197 GLU A CA 1
ATOM 1528 C C . GLU A 1 197 ? 4.751 -3.994 2.828 1.00 94.31 197 GLU A C 1
ATOM 1530 O O . GLU A 1 197 ? 5.292 -4.866 3.509 1.00 94.31 197 GLU A O 1
ATOM 1535 N N . LEU A 1 198 ? 3.722 -4.277 2.028 1.00 93.56 198 LEU A N 1
ATOM 1536 C CA . LEU A 1 198 ? 3.049 -5.573 2.025 1.00 93.56 198 LEU A CA 1
ATOM 1537 C C . LEU A 1 198 ? 3.961 -6.720 1.575 1.00 93.56 198 LEU A C 1
ATOM 1539 O O . LEU A 1 198 ? 3.815 -7.850 2.039 1.00 93.56 198 LEU A O 1
ATOM 1543 N N . LEU A 1 199 ? 4.902 -6.434 0.675 1.00 91.75 199 LEU A N 1
ATOM 1544 C CA . LEU A 1 199 ? 5.824 -7.419 0.109 1.00 91.75 199 LEU A CA 1
ATOM 1545 C C . LEU A 1 199 ? 7.036 -7.714 1.006 1.00 91.75 199 LEU A C 1
ATOM 1547 O O . LEU A 1 199 ? 7.735 -8.715 0.806 1.00 91.75 199 LEU A O 1
ATOM 1551 N N . ILE A 1 200 ? 7.304 -6.876 2.010 1.00 89.75 200 ILE A N 1
ATOM 1552 C CA . ILE A 1 200 ? 8.436 -7.077 2.915 1.00 89.75 200 ILE A CA 1
ATOM 1553 C C . ILE A 1 200 ? 8.187 -8.329 3.766 1.00 89.75 200 ILE A C 1
ATOM 1555 O O . ILE A 1 200 ? 7.143 -8.510 4.383 1.00 89.75 200 ILE A O 1
ATOM 1559 N N . GLY A 1 201 ? 9.170 -9.232 3.791 1.00 84.69 201 GLY A N 1
ATOM 1560 C CA . GLY A 1 201 ? 9.134 -10.447 4.616 1.00 84.69 201 GLY A CA 1
ATOM 1561 C C . GLY A 1 201 ? 8.149 -11.543 4.180 1.00 84.69 201 GLY A C 1
ATOM 1562 O O . GLY A 1 201 ? 8.102 -12.578 4.839 1.00 84.69 201 GLY A O 1
ATOM 1563 N N . ARG A 1 202 ? 7.402 -11.365 3.081 1.00 88.25 202 ARG A N 1
ATOM 1564 C CA . ARG A 1 202 ? 6.447 -12.373 2.588 1.00 88.25 202 ARG A CA 1
ATOM 1565 C C . ARG A 1 202 ? 7.101 -13.466 1.755 1.00 88.25 202 ARG A C 1
ATOM 1567 O O . ARG A 1 202 ? 8.103 -13.233 1.067 1.00 88.25 202 ARG A O 1
ATOM 1574 N N . ARG A 1 203 ? 6.509 -14.662 1.815 1.00 86.12 203 ARG A N 1
ATOM 1575 C CA . ARG A 1 203 ? 6.934 -15.823 1.022 1.00 86.12 203 ARG A CA 1
ATOM 1576 C C . ARG A 1 203 ? 6.167 -15.903 -0.287 1.00 86.12 203 ARG A C 1
ATOM 1578 O O . ARG A 1 203 ? 5.052 -15.406 -0.418 1.00 86.12 203 ARG A O 1
ATOM 1585 N N . TRP A 1 204 ? 6.747 -16.596 -1.264 1.00 85.25 204 TRP A N 1
ATOM 1586 C CA . TRP A 1 204 ? 6.107 -16.750 -2.570 1.00 85.25 204 TRP A CA 1
ATOM 1587 C C . TRP A 1 204 ? 4.781 -17.506 -2.534 1.00 85.25 204 TRP A C 1
ATOM 1589 O O . TRP A 1 204 ? 3.878 -17.168 -3.292 1.00 85.25 204 TRP A O 1
ATOM 1599 N N . SER A 1 205 ? 4.650 -18.499 -1.651 1.00 85.44 205 SER A N 1
ATOM 1600 C CA . SER A 1 205 ? 3.402 -19.248 -1.461 1.00 85.44 205 SER A CA 1
ATOM 1601 C C . SER A 1 205 ? 2.209 -18.337 -1.161 1.00 85.44 205 SER A C 1
ATOM 1603 O O . SER A 1 205 ? 1.080 -18.687 -1.478 1.00 85.44 205 SER A O 1
ATOM 1605 N N . GLU A 1 206 ? 2.463 -17.166 -0.575 1.00 88.38 206 GLU A N 1
ATOM 1606 C CA . GLU A 1 206 ? 1.447 -16.191 -0.189 1.00 88.38 206 GLU A CA 1
ATOM 1607 C C . GLU A 1 206 ? 1.146 -15.177 -1.309 1.00 88.38 206 GLU A C 1
ATOM 1609 O O . GLU A 1 206 ? -0.006 -14.806 -1.517 1.00 88.38 206 GLU A O 1
ATOM 1614 N N . ILE A 1 207 ? 2.174 -14.722 -2.039 1.00 90.12 207 ILE A N 1
ATOM 1615 C CA . ILE A 1 207 ? 2.054 -13.632 -3.029 1.00 90.12 207 ILE A CA 1
ATOM 1616 C C . ILE A 1 207 ? 1.876 -14.116 -4.472 1.00 90.12 207 ILE A C 1
ATOM 1618 O O . ILE A 1 207 ? 1.451 -13.339 -5.326 1.00 90.12 207 ILE A O 1
ATOM 1622 N N . GLY A 1 208 ? 2.219 -15.374 -4.763 1.00 87.88 208 GLY A N 1
ATOM 1623 C CA . GLY A 1 208 ? 2.402 -15.870 -6.129 1.00 87.88 208 GLY A CA 1
ATOM 1624 C C . GLY A 1 208 ? 1.172 -15.720 -7.025 1.00 87.88 208 GLY A C 1
ATOM 1625 O O . GLY A 1 208 ? 1.321 -15.405 -8.201 1.00 87.88 208 GLY A O 1
ATOM 1626 N N . SER A 1 209 ? -0.035 -15.861 -6.471 1.00 90.25 209 SER A N 1
ATOM 1627 C CA . SER A 1 209 ? -1.295 -15.724 -7.218 1.00 90.25 209 SER A CA 1
ATOM 1628 C C . SER A 1 209 ? -1.562 -14.302 -7.721 1.00 90.25 209 SER A C 1
ATOM 1630 O O . SER A 1 209 ? -2.156 -14.133 -8.780 1.00 90.25 209 SER A O 1
ATOM 1632 N N . ASN A 1 210 ? -1.110 -13.282 -6.988 1.00 91.44 210 ASN A N 1
ATOM 1633 C CA . ASN A 1 210 ? -1.335 -11.870 -7.311 1.00 91.44 210 ASN A CA 1
ATOM 1634 C C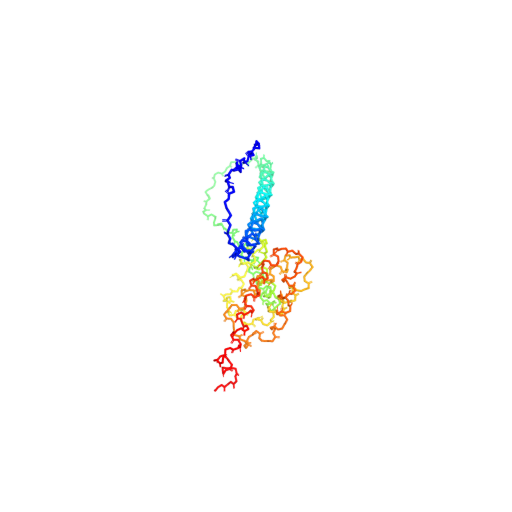 . ASN A 1 210 ? -0.075 -11.170 -7.842 1.00 91.44 210 ASN A C 1
ATOM 1636 O O . ASN A 1 210 ? -0.119 -9.981 -8.156 1.00 91.44 210 ASN A O 1
ATOM 1640 N N . PHE A 1 211 ? 1.054 -11.878 -7.941 1.00 92.69 211 PHE A N 1
ATOM 1641 C CA . PHE A 1 211 ? 2.340 -11.270 -8.280 1.00 92.69 211 PHE A CA 1
ATOM 1642 C C . PHE A 1 211 ? 2.330 -10.595 -9.655 1.00 92.69 211 PHE A C 1
ATOM 1644 O O . PHE A 1 211 ? 2.836 -9.485 -9.784 1.00 92.69 211 PHE A O 1
ATOM 1651 N N . GLU A 1 212 ? 1.722 -11.220 -10.666 1.00 93.56 212 GLU A N 1
ATOM 1652 C CA . GLU A 1 212 ? 1.606 -10.635 -12.008 1.00 93.56 212 GLU A CA 1
ATOM 1653 C C . GLU A 1 212 ? 0.824 -9.315 -11.980 1.00 93.56 212 GLU A C 1
ATOM 1655 O O . GLU A 1 212 ? 1.289 -8.302 -12.506 1.00 93.56 212 GLU A O 1
ATOM 1660 N N . ALA A 1 213 ? -0.327 -9.301 -11.301 1.00 94.81 213 ALA A N 1
ATOM 1661 C CA . ALA A 1 213 ? -1.150 -8.105 -11.157 1.00 94.81 213 ALA A CA 1
ATOM 1662 C C . ALA A 1 213 ? -0.389 -6.975 -10.448 1.00 94.81 213 ALA A C 1
ATOM 1664 O O . ALA A 1 213 ? -0.430 -5.830 -10.898 1.00 94.81 213 ALA A O 1
ATOM 1665 N N . LEU A 1 214 ? 0.353 -7.297 -9.383 1.00 95.31 214 LEU A N 1
ATOM 1666 C CA . LEU A 1 214 ? 1.188 -6.334 -8.660 1.00 95.31 214 LEU A CA 1
ATOM 1667 C C . LEU A 1 214 ? 2.334 -5.813 -9.527 1.00 95.31 214 LEU A C 1
ATOM 1669 O O . LEU A 1 214 ? 2.576 -4.611 -9.558 1.00 95.31 214 LEU A O 1
ATOM 1673 N N . TYR A 1 215 ? 3.009 -6.692 -10.266 1.00 95.06 215 TYR A N 1
ATOM 1674 C CA . TYR A 1 215 ? 4.113 -6.324 -11.147 1.00 95.06 215 TYR A CA 1
ATOM 1675 C C . TYR A 1 215 ? 3.661 -5.350 -12.239 1.00 95.06 215 TYR A C 1
ATOM 1677 O O . TYR A 1 215 ? 4.248 -4.281 -12.416 1.00 95.06 215 TYR A O 1
ATOM 1685 N N . VAL A 1 216 ? 2.562 -5.678 -12.920 1.00 95.75 216 VAL A N 1
ATOM 1686 C CA . VAL A 1 216 ? 1.956 -4.821 -13.942 1.00 95.75 216 VAL A CA 1
ATOM 1687 C C . VAL A 1 216 ? 1.480 -3.494 -13.341 1.00 95.75 216 VAL A C 1
ATOM 1689 O O . VAL A 1 216 ? 1.682 -2.438 -13.946 1.00 95.75 216 VAL A O 1
ATOM 1692 N N . ALA A 1 217 ? 0.869 -3.523 -12.154 1.00 95.88 217 ALA A N 1
ATOM 1693 C CA . ALA A 1 217 ? 0.438 -2.318 -11.456 1.00 95.88 217 ALA A CA 1
ATOM 1694 C C . ALA A 1 217 ? 1.620 -1.404 -11.109 1.00 95.88 217 ALA A C 1
ATOM 1696 O O . ALA A 1 217 ? 1.568 -0.209 -11.385 1.00 95.88 217 ALA A O 1
ATOM 1697 N N . THR A 1 218 ? 2.714 -1.948 -10.572 1.00 96.88 218 THR A N 1
ATOM 1698 C CA . THR A 1 218 ? 3.897 -1.156 -10.222 1.00 96.88 218 THR A CA 1
ATOM 1699 C C . THR A 1 218 ? 4.581 -0.552 -11.443 1.00 96.88 218 THR A C 1
ATOM 1701 O O . THR A 1 218 ? 4.964 0.612 -11.385 1.00 96.88 218 THR A O 1
ATOM 1704 N N . ILE A 1 219 ? 4.689 -1.275 -12.563 1.00 96.12 219 ILE A N 1
ATOM 1705 C CA . ILE A 1 219 ? 5.242 -0.692 -13.799 1.00 96.12 219 ILE A CA 1
ATOM 1706 C C . ILE A 1 219 ? 4.393 0.490 -14.277 1.00 96.12 219 ILE A C 1
ATOM 1708 O O . ILE A 1 219 ? 4.944 1.514 -14.665 1.00 96.12 219 ILE A O 1
ATOM 1712 N N . ARG A 1 220 ? 3.061 0.391 -14.193 1.00 95.50 220 ARG A N 1
ATOM 1713 C CA . ARG A 1 220 ? 2.171 1.514 -14.525 1.00 95.50 220 ARG A CA 1
ATOM 1714 C C . ARG A 1 220 ? 2.342 2.700 -13.580 1.00 95.50 220 ARG A C 1
ATOM 1716 O O . ARG A 1 220 ? 2.326 3.834 -14.035 1.00 95.50 220 ARG A O 1
ATOM 1723 N N . LEU A 1 221 ? 2.526 2.444 -12.286 1.00 96.75 221 LEU A N 1
ATOM 1724 C CA . LEU A 1 221 ? 2.756 3.493 -11.289 1.00 96.75 221 LEU A CA 1
ATOM 1725 C C . LEU A 1 221 ? 4.102 4.212 -11.480 1.00 96.75 221 LEU A C 1
ATOM 1727 O O . LEU A 1 221 ? 4.205 5.399 -11.181 1.00 96.75 221 LEU A O 1
ATOM 1731 N N . LEU A 1 222 ? 5.130 3.520 -11.985 1.00 97.00 222 LEU A N 1
ATOM 1732 C CA . LEU A 1 222 ? 6.420 4.138 -12.322 1.00 97.00 222 LEU A CA 1
ATOM 1733 C C . LEU A 1 222 ? 6.306 5.147 -13.476 1.00 97.00 222 LEU A C 1
ATOM 1735 O O . LEU A 1 222 ? 7.107 6.076 -13.535 1.00 97.00 222 LEU A O 1
ATOM 1739 N N . ASP A 1 223 ? 5.308 4.982 -14.345 1.00 96.12 223 ASP A N 1
ATOM 1740 C CA . ASP A 1 223 ? 4.990 5.880 -15.463 1.00 96.12 223 ASP A CA 1
ATOM 1741 C C . ASP A 1 223 ? 3.773 6.782 -15.163 1.00 96.12 223 ASP A C 1
ATOM 1743 O O . ASP A 1 223 ? 3.116 7.302 -16.063 1.00 96.12 223 ASP A O 1
ATOM 1747 N N . ASP A 1 224 ? 3.418 6.961 -13.884 1.00 96.69 224 ASP A N 1
ATOM 1748 C CA . ASP A 1 224 ? 2.311 7.848 -13.516 1.00 96.69 224 ASP A CA 1
ATOM 1749 C C . ASP A 1 224 ? 2.618 9.295 -13.914 1.00 96.69 224 ASP A C 1
ATOM 1751 O O . ASP A 1 224 ? 3.767 9.721 -13.875 1.00 96.69 224 ASP A O 1
ATOM 1755 N N . VAL A 1 225 ? 1.591 10.089 -14.224 1.00 95.00 225 VAL A N 1
ATOM 1756 C CA . VAL A 1 225 ? 1.734 11.519 -14.535 1.00 95.00 225 VAL A CA 1
ATOM 1757 C C . VAL A 1 225 ? 2.302 12.330 -13.362 1.00 95.00 225 VAL A C 1
ATOM 1759 O O . VAL A 1 225 ? 3.035 13.294 -13.584 1.00 95.00 225 VAL A O 1
ATOM 1762 N N . LYS A 1 226 ? 2.001 11.951 -12.114 1.00 96.06 226 LYS A N 1
ATOM 1763 C CA . LYS A 1 226 ? 2.389 12.699 -10.913 1.00 96.06 226 LYS A CA 1
ATOM 1764 C C . LYS A 1 226 ? 3.709 12.184 -10.329 1.00 96.06 226 LYS A C 1
ATOM 1766 O O . LYS A 1 226 ? 3.813 11.023 -9.941 1.00 96.06 226 LYS A O 1
ATOM 1771 N N . ASP A 1 227 ? 4.675 13.086 -10.148 1.00 95.62 227 ASP A N 1
ATOM 1772 C CA . ASP A 1 227 ? 5.993 12.793 -9.559 1.00 95.62 227 ASP A CA 1
ATOM 1773 C C . ASP A 1 227 ? 5.944 12.074 -8.210 1.00 95.62 227 ASP A C 1
ATOM 1775 O O . ASP A 1 227 ? 6.676 11.111 -7.998 1.00 95.62 227 ASP A O 1
ATOM 1779 N N . SER A 1 228 ? 5.053 12.489 -7.304 1.00 95.88 228 SER A N 1
ATOM 1780 C CA . SER A 1 228 ? 4.942 11.873 -5.975 1.00 95.88 228 SER A CA 1
ATOM 1781 C C . SER A 1 228 ? 4.500 10.407 -6.041 1.00 95.88 228 SER A C 1
ATOM 1783 O O . SER A 1 228 ? 4.958 9.586 -5.246 1.00 95.88 228 SER A O 1
ATOM 1785 N N . VAL A 1 229 ? 3.666 10.053 -7.027 1.00 97.06 229 VAL A N 1
ATOM 1786 C CA . VAL A 1 229 ? 3.265 8.663 -7.281 1.00 97.06 229 VAL A CA 1
ATOM 1787 C C . VAL A 1 229 ? 4.464 7.867 -7.791 1.00 97.06 229 VAL A C 1
ATOM 1789 O O . VAL A 1 229 ? 4.737 6.790 -7.261 1.00 97.06 229 VAL A O 1
ATOM 1792 N N . ARG A 1 230 ? 5.228 8.415 -8.749 1.00 97.44 230 ARG A N 1
ATOM 1793 C CA . ARG A 1 230 ? 6.456 7.778 -9.256 1.00 97.44 230 ARG A CA 1
ATOM 1794 C C . ARG A 1 230 ? 7.478 7.556 -8.138 1.00 97.44 230 ARG A C 1
ATOM 1796 O O . ARG A 1 230 ? 8.047 6.472 -8.036 1.00 97.44 230 ARG A O 1
ATOM 1803 N N . GLY A 1 231 ? 7.656 8.541 -7.255 1.00 97.12 231 GLY A N 1
ATOM 1804 C CA . GLY A 1 231 ? 8.526 8.447 -6.080 1.00 97.12 231 GLY A CA 1
ATOM 1805 C C . GLY A 1 231 ? 8.145 7.292 -5.148 1.00 97.12 231 GLY A C 1
ATOM 1806 O O . GLY A 1 231 ? 9.002 6.485 -4.787 1.00 97.12 231 GLY A O 1
ATOM 1807 N N . ALA A 1 232 ? 6.855 7.145 -4.826 1.00 96.75 232 ALA A N 1
ATOM 1808 C CA . ALA A 1 232 ? 6.360 6.015 -4.035 1.00 96.75 232 ALA A CA 1
ATOM 1809 C C . ALA A 1 232 ? 6.511 4.669 -4.776 1.00 96.75 232 ALA A C 1
ATOM 1811 O O . ALA A 1 232 ? 6.900 3.657 -4.185 1.00 96.75 232 ALA A O 1
ATOM 1812 N N . ALA A 1 233 ? 6.276 4.653 -6.092 1.00 97.25 233 ALA A N 1
ATOM 1813 C CA . ALA A 1 233 ? 6.378 3.460 -6.930 1.00 97.25 233 ALA A CA 1
ATOM 1814 C C . ALA A 1 233 ? 7.800 2.880 -6.993 1.00 97.25 233 ALA A C 1
ATOM 1816 O O . ALA A 1 233 ? 7.960 1.664 -7.110 1.00 97.25 233 ALA A O 1
ATOM 1817 N N . VAL A 1 234 ? 8.840 3.708 -6.845 1.00 97.44 234 VAL A N 1
ATOM 1818 C CA . VAL A 1 234 ? 10.230 3.230 -6.732 1.00 97.44 234 VAL A CA 1
ATOM 1819 C C . VAL A 1 234 ? 10.404 2.302 -5.523 1.00 97.44 234 VAL A C 1
ATOM 1821 O O . VAL A 1 234 ? 11.123 1.305 -5.621 1.00 97.44 234 VAL A O 1
ATOM 1824 N N . GLY A 1 235 ? 9.739 2.587 -4.398 1.00 96.00 235 GLY A N 1
ATOM 1825 C CA . GLY A 1 235 ? 9.725 1.710 -3.222 1.00 96.00 235 GLY A CA 1
ATOM 1826 C C . GLY A 1 235 ? 9.090 0.355 -3.536 1.00 96.00 235 GLY A C 1
ATOM 1827 O O . GLY A 1 235 ? 9.729 -0.686 -3.373 1.00 96.00 235 GLY A O 1
ATOM 1828 N N . ALA A 1 236 ? 7.889 0.375 -4.119 1.00 95.81 236 ALA A N 1
ATOM 1829 C CA . ALA A 1 236 ? 7.188 -0.833 -4.558 1.00 95.81 236 ALA A CA 1
ATOM 1830 C C . ALA A 1 236 ? 8.025 -1.682 -5.530 1.00 95.81 236 ALA A C 1
ATOM 1832 O O . ALA A 1 236 ? 8.125 -2.900 -5.374 1.00 95.81 236 ALA A O 1
ATOM 1833 N N . ALA A 1 237 ? 8.686 -1.043 -6.500 1.00 96.62 237 ALA A N 1
ATOM 1834 C CA . ALA A 1 237 ? 9.529 -1.716 -7.483 1.00 96.62 237 ALA A CA 1
ATOM 1835 C C . ALA A 1 237 ? 10.744 -2.396 -6.835 1.00 96.62 237 ALA A C 1
ATOM 1837 O O . ALA A 1 237 ? 11.099 -3.519 -7.203 1.00 96.62 237 ALA A O 1
ATOM 1838 N N . LYS A 1 238 ? 11.364 -1.756 -5.833 1.00 95.62 238 LYS A N 1
ATOM 1839 C CA . LYS A 1 238 ? 12.450 -2.359 -5.046 1.00 95.62 238 LYS A CA 1
ATOM 1840 C C . LYS A 1 238 ? 11.960 -3.582 -4.270 1.00 95.62 238 LYS A C 1
ATOM 1842 O O . LYS A 1 238 ? 12.631 -4.615 -4.301 1.00 95.62 238 LYS A O 1
ATOM 1847 N N . SER A 1 239 ? 10.798 -3.495 -3.623 1.00 94.44 239 SER A N 1
ATOM 1848 C CA . SER A 1 239 ? 10.208 -4.627 -2.898 1.00 94.44 239 SER A CA 1
ATOM 1849 C C . SER A 1 239 ? 9.872 -5.791 -3.835 1.00 94.44 239 SER A C 1
ATOM 1851 O O . SER A 1 239 ? 10.286 -6.920 -3.572 1.00 94.44 239 SER A O 1
ATOM 1853 N N . LEU A 1 240 ? 9.244 -5.523 -4.985 1.00 93.69 240 LEU A N 1
ATOM 1854 C CA . LEU A 1 240 ? 8.969 -6.535 -6.013 1.00 93.69 240 LEU A CA 1
ATOM 1855 C C . LEU A 1 240 ? 10.242 -7.185 -6.551 1.00 93.69 240 LEU A C 1
ATOM 1857 O O . LEU A 1 240 ? 10.307 -8.410 -6.656 1.00 93.69 240 LEU A O 1
ATOM 1861 N N . ARG A 1 241 ? 11.273 -6.387 -6.851 1.00 93.44 241 ARG A N 1
ATOM 1862 C CA . ARG A 1 241 ? 12.588 -6.896 -7.260 1.00 93.44 241 ARG A CA 1
ATOM 1863 C C . ARG A 1 241 ? 13.148 -7.851 -6.210 1.00 93.44 241 ARG A C 1
ATOM 1865 O O . ARG A 1 241 ? 13.633 -8.920 -6.562 1.00 93.44 241 ARG A O 1
ATOM 1872 N N . ASN A 1 242 ? 13.093 -7.484 -4.933 1.00 91.25 242 ASN A N 1
ATOM 1873 C CA . ASN A 1 242 ? 13.615 -8.325 -3.859 1.00 91.25 242 ASN A CA 1
ATOM 1874 C C . ASN A 1 242 ? 12.818 -9.632 -3.718 1.00 91.25 242 ASN A C 1
ATOM 1876 O O . ASN A 1 242 ? 13.419 -10.688 -3.530 1.00 91.25 242 ASN A O 1
ATOM 1880 N N . CYS A 1 243 ? 11.492 -9.595 -3.875 1.00 89.06 243 CYS A N 1
ATOM 1881 C CA . CYS A 1 243 ? 10.663 -10.802 -3.940 1.00 89.06 243 CYS A CA 1
ATOM 1882 C C . CYS A 1 243 ? 11.030 -11.691 -5.136 1.00 89.06 243 CYS A C 1
ATOM 1884 O O . CYS A 1 243 ? 11.163 -12.903 -4.977 1.00 89.06 243 CYS A O 1
ATOM 1886 N N . ALA A 1 244 ? 11.244 -11.099 -6.314 1.00 89.44 244 ALA A N 1
ATOM 1887 C CA . ALA A 1 244 ? 11.655 -11.828 -7.510 1.00 89.44 244 ALA A CA 1
ATOM 1888 C C . ALA A 1 244 ? 13.040 -12.473 -7.344 1.00 89.44 244 ALA A C 1
ATOM 1890 O O . ALA A 1 244 ? 13.224 -13.629 -7.707 1.00 89.44 244 ALA A O 1
ATOM 1891 N N . LEU A 1 245 ? 14.003 -11.776 -6.733 1.00 89.62 245 LEU A N 1
ATOM 1892 C CA . LEU A 1 245 ? 15.329 -12.341 -6.459 1.00 89.62 245 LEU A CA 1
ATOM 1893 C C . LEU A 1 245 ? 15.260 -13.544 -5.512 1.00 89.62 245 LEU A C 1
ATOM 1895 O O . LEU A 1 245 ? 15.929 -14.542 -5.758 1.00 89.62 245 LEU A O 1
ATOM 1899 N N . ARG A 1 246 ? 14.406 -13.493 -4.482 1.00 84.69 246 ARG A N 1
ATOM 1900 C CA . ARG A 1 246 ? 14.169 -14.641 -3.588 1.00 84.69 246 ARG A CA 1
ATOM 1901 C C . ARG A 1 246 ? 13.553 -15.837 -4.312 1.00 84.69 246 ARG A C 1
ATOM 1903 O O . ARG A 1 246 ? 13.784 -16.966 -3.913 1.00 84.69 246 ARG A O 1
ATOM 1910 N N . LEU A 1 247 ? 12.779 -15.614 -5.376 1.00 79.75 247 LEU A N 1
ATOM 1911 C CA . LEU A 1 247 ? 12.222 -16.698 -6.192 1.00 79.75 247 LEU A CA 1
ATOM 1912 C C . LEU A 1 247 ? 13.290 -17.428 -7.016 1.00 79.75 247 LEU A C 1
ATOM 1914 O O . LEU A 1 247 ? 13.119 -18.607 -7.321 1.00 79.75 247 LEU A O 1
ATOM 1918 N N . VAL A 1 248 ? 14.364 -16.732 -7.384 1.00 83.94 248 VAL A N 1
ATOM 1919 C CA . VAL A 1 248 ? 15.482 -17.302 -8.147 1.00 83.94 248 VAL A CA 1
ATOM 1920 C C . VAL A 1 248 ? 16.479 -18.025 -7.229 1.00 83.94 248 VAL A C 1
ATOM 1922 O O . VAL A 1 248 ? 17.322 -18.772 -7.715 1.00 83.94 248 VAL A O 1
ATOM 1925 N N . ASP A 1 249 ? 16.378 -17.851 -5.908 1.00 85.12 249 ASP A N 1
ATOM 1926 C CA . ASP A 1 249 ? 17.238 -18.544 -4.951 1.00 85.12 249 ASP A CA 1
ATOM 1927 C C . ASP A 1 249 ? 16.946 -20.064 -4.948 1.00 85.12 249 ASP A C 1
ATOM 1929 O O . ASP A 1 249 ? 15.817 -20.475 -4.647 1.00 85.12 249 ASP A O 1
ATOM 1933 N N . PRO A 1 250 ? 17.941 -20.925 -5.248 1.00 77.12 250 PRO A N 1
ATOM 1934 C CA . PRO A 1 250 ? 17.761 -22.377 -5.283 1.00 77.12 250 PRO A CA 1
ATOM 1935 C C . PRO A 1 250 ? 17.320 -22.979 -3.939 1.00 77.12 250 PRO A C 1
ATOM 1937 O O . PRO A 1 250 ? 16.741 -24.068 -3.922 1.00 77.12 250 PRO A O 1
ATOM 1940 N N . TYR A 1 251 ? 17.570 -22.306 -2.809 1.00 76.69 251 TYR A N 1
ATOM 1941 C CA . TYR A 1 251 ? 17.079 -22.759 -1.507 1.00 76.69 251 TYR A CA 1
ATOM 1942 C C . TYR A 1 251 ? 15.556 -22.610 -1.391 1.00 76.69 251 TYR A C 1
ATOM 1944 O O . TYR A 1 251 ? 14.869 -23.549 -0.992 1.00 76.69 251 TYR A O 1
ATOM 1952 N N . GLU A 1 252 ? 15.014 -21.462 -1.795 1.00 72.31 252 GLU A N 1
ATOM 1953 C CA . GLU A 1 252 ? 13.569 -21.200 -1.781 1.00 72.31 252 GLU A CA 1
ATOM 1954 C C . GLU A 1 252 ? 12.824 -22.036 -2.831 1.00 72.31 252 GLU A C 1
ATOM 1956 O O . GLU A 1 252 ? 11.690 -22.452 -2.594 1.00 72.31 252 GLU A O 1
ATOM 1961 N N . GLN A 1 253 ? 13.457 -22.341 -3.969 1.00 70.62 253 GLN A N 1
ATOM 1962 C CA . GLN A 1 253 ? 12.900 -23.265 -4.966 1.00 70.62 253 GLN A CA 1
ATOM 1963 C C . GLN A 1 253 ? 12.716 -24.673 -4.388 1.00 70.62 253 GLN A C 1
ATOM 1965 O O . GLN A 1 253 ? 11.634 -25.246 -4.485 1.00 70.62 253 GLN A O 1
ATOM 1970 N N . ARG A 1 254 ? 13.726 -25.186 -3.676 1.00 70.62 254 ARG A N 1
ATOM 1971 C CA . ARG A 1 254 ? 13.664 -26.504 -3.028 1.00 70.62 254 ARG A CA 1
ATOM 1972 C C . ARG A 1 254 ? 12.558 -26.600 -1.972 1.00 70.62 254 ARG A C 1
ATOM 1974 O O . ARG A 1 254 ? 11.954 -27.654 -1.811 1.00 70.62 254 ARG A O 1
ATOM 1981 N N . GLN A 1 255 ? 12.276 -25.503 -1.269 1.00 68.81 255 GLN A N 1
ATOM 1982 C CA . GLN A 1 255 ? 11.176 -25.434 -0.301 1.00 68.81 255 GLN A CA 1
ATOM 1983 C C . GLN A 1 255 ? 9.794 -25.488 -0.972 1.00 68.81 255 GLN A C 1
ATOM 1985 O O . GLN A 1 255 ? 8.841 -25.965 -0.361 1.00 68.81 255 GLN A O 1
ATOM 1990 N N . ARG A 1 256 ? 9.658 -25.017 -2.221 1.00 64.38 256 ARG A N 1
ATOM 1991 C CA . ARG A 1 256 ? 8.397 -25.119 -2.978 1.00 64.38 256 ARG A CA 1
ATOM 1992 C C . ARG A 1 256 ? 8.155 -26.503 -3.539 1.00 64.38 256 ARG A C 1
ATOM 1994 O O . ARG A 1 256 ? 7.024 -26.972 -3.494 1.00 64.38 256 ARG A O 1
ATOM 2001 N N . ASP A 1 257 ? 9.205 -27.126 -4.056 1.00 67.81 257 ASP A N 1
ATOM 2002 C CA . ASP A 1 257 ? 9.104 -28.419 -4.730 1.00 67.81 257 ASP A CA 1
ATOM 2003 C C . ASP A 1 257 ? 8.939 -29.587 -3.739 1.00 67.81 257 ASP A C 1
ATOM 2005 O O . ASP A 1 257 ? 8.905 -30.742 -4.154 1.00 67.81 257 ASP A O 1
ATOM 2009 N N . GLY A 1 258 ? 8.793 -29.288 -2.439 1.00 60.44 258 GLY A N 1
ATOM 2010 C CA . GLY A 1 258 ? 8.558 -30.275 -1.388 1.00 60.44 258 GLY A CA 1
ATOM 2011 C C . GLY A 1 258 ? 9.761 -31.191 -1.201 1.00 60.44 258 GLY A C 1
ATOM 2012 O O . GLY A 1 258 ? 9.619 -32.399 -1.372 1.00 60.44 258 GLY A O 1
ATOM 2013 N N . GLY A 1 259 ? 10.924 -30.587 -0.920 1.00 44.78 259 GLY A N 1
ATOM 2014 C CA . GLY A 1 259 ? 12.214 -31.271 -0.767 1.00 44.78 259 GLY A CA 1
ATOM 2015 C C . GLY A 1 259 ? 12.204 -32.554 0.056 1.00 44.78 259 GLY A C 1
ATOM 2016 O O . GLY A 1 259 ? 11.389 -32.673 0.998 1.00 44.78 259 GLY A O 1
#

Foldseek 3Di:
DDDDDDDDDDDDDDDDDDDDDPVVVVVVVVVVVVVVVVVVVVVVVVVVVVVVVVVVVVVVVVVVVVVVVVVVVVVVVVVVVVVVVVVVVVPDDDDDDDDDDDPPPPPVPPPVVVVLVVVLVVCVVVVLQVVLVLLLQCQFPDPVSVVVSVVVCVSNPVDPVVSCQVNVVVNLVSLLCQLPPPPDLRSVQSSLLSLLVSLPPDACVRCVVSLVSLVVSLVVQCVDPDPSSVVSSVSNVVSSVVNVVCVVDVVSVCVVVVD